Protein AF-A0A2G9TMG2-F1 (afdb_monomer)

Nearest PDB structures (foldseek):
  8qoe-assembly1_A  TM=6.660E-01  e=7.046E-03  Bacillus subtilis
  8chb-assembly1_B  TM=7.397E-01  e=1.901E-02  Bacillus subtilis
  7ocy-assembly1_A  TM=6.569E-01  e=2.006E-01  Enterococcus faecalis
  7zdk-assembly1_D  TM=7.156E-01  e=2.736E-01  Escherichia coli K-12
  7zo8-assembly1_A  TM=6.332E-01  e=1.886E-01  Brucella abortus 2308

Sequence (191 aa):
MADTLIAGERNHSRNELDIEVFSSNVLFYCGLYLGLGVALLAVGYIANASLYTMCERRIHIIRAKYLRAVMRQDMTWFDQQQTGALTMKMSSGMERIKDGIGDKLGLILGAFGSFVGGNSLGFYLSWRMTLVMLITVPLLMGATQVSGKLLSRASKMETYAYSSAAALANEVIAGIRTVMAFNAQPFEIHR

Foldseek 3Di:
DVVVVVVVVVVVVVPDPPVVVVVVVVVVVVVVVVVVVVVCVVVLVVLLVVQLVVLVVVLVVVLVVLVVVVVPDDPVVVVVDDPVVSVVCSVVVSVVSSVCRRPVVSVVVVVVCCVVVVLVVCCVPDVVVSVVVVVVVVVVVVVVVVVVVVVVVVVVVVVVVVVVVVVLVVVCVVCVVVCVVVVVVVVSVVD

Solvent-accessible surface area (backbone atoms only — not comparable to full-atom values): 10527 Å² total; per-residue (Å²): 110,68,66,61,52,55,52,49,56,62,31,66,79,65,78,64,74,60,61,66,62,54,50,53,53,51,52,52,51,52,52,51,54,50,52,51,50,54,49,50,50,53,52,51,51,52,54,49,53,50,38,38,55,52,37,54,58,50,48,55,52,51,52,52,52,49,52,55,54,58,76,69,57,56,69,74,59,52,75,75,44,59,76,68,58,54,56,50,50,50,52,55,51,50,49,55,49,43,54,47,50,30,54,48,44,52,52,50,53,49,51,49,48,51,49,53,52,49,51,51,53,37,48,72,75,40,52,72,63,41,54,59,56,56,60,52,51,58,54,51,52,49,52,53,51,52,54,50,52,52,50,52,50,53,52,50,52,50,51,49,54,53,50,53,54,50,49,51,52,49,50,52,62,75,39,38,71,58,40,60,73,68,66,41,60,74,59,66,74,76,107

Organism: Teladorsagia circumcincta (NCBI:txid45464)

pLDDT: mean 87.51, std 10.96, range [45.97, 96.56]

Structure (mmCIF, N/CA/C/O backbone):
data_AF-A0A2G9TMG2-F1
#
_entry.id   AF-A0A2G9TMG2-F1
#
loop_
_atom_site.group_PDB
_atom_site.id
_atom_site.type_symbol
_atom_site.label_atom_id
_atom_site.label_alt_id
_atom_site.label_comp_id
_atom_site.label_asym_id
_atom_site.label_entity_id
_atom_site.label_seq_id
_atom_site.pdbx_PDB_ins_code
_atom_site.Cartn_x
_atom_site.Cartn_y
_atom_site.Cartn_z
_atom_site.occupancy
_atom_site.B_iso_or_equiv
_atom_site.auth_seq_id
_atom_site.auth_comp_id
_atom_site.auth_asym_id
_atom_site.auth_atom_id
_atom_site.pdbx_PDB_model_num
ATOM 1 N N . MET A 1 1 ? 19.274 -10.719 -24.771 1.00 49.00 1 MET A N 1
ATOM 2 C CA . MET A 1 1 ? 19.925 -11.046 -23.480 1.00 49.00 1 MET A CA 1
ATOM 3 C C . MET A 1 1 ? 20.357 -12.509 -23.423 1.00 49.00 1 MET A C 1
ATOM 5 O O . MET A 1 1 ? 21.513 -12.756 -23.115 1.00 49.00 1 MET A O 1
ATOM 9 N N . ALA A 1 2 ? 19.489 -13.467 -23.781 1.00 45.97 2 ALA A N 1
ATOM 10 C CA . ALA A 1 2 ? 19.900 -14.866 -23.957 1.00 45.97 2 ALA A CA 1
ATOM 11 C C . ALA A 1 2 ? 20.941 -15.023 -25.085 1.00 45.97 2 ALA A C 1
ATOM 13 O O . ALA A 1 2 ? 21.981 -15.631 -24.865 1.00 45.97 2 ALA A O 1
ATOM 14 N N . ASP A 1 3 ? 20.738 -14.367 -26.232 1.00 48.72 3 ASP A N 1
ATOM 15 C CA . ASP A 1 3 ? 21.662 -14.488 -27.373 1.00 48.72 3 ASP A CA 1
ATOM 16 C C . ASP A 1 3 ? 23.064 -13.926 -27.113 1.00 48.72 3 ASP A C 1
ATOM 18 O O . ASP A 1 3 ? 24.039 -14.454 -27.632 1.00 48.72 3 ASP A O 1
ATOM 22 N N . THR A 1 4 ? 23.204 -12.897 -26.271 1.00 57.16 4 THR A N 1
ATOM 23 C CA . THR A 1 4 ? 24.511 -12.308 -25.925 1.00 57.16 4 THR A CA 1
ATOM 24 C C . THR A 1 4 ? 25.292 -13.165 -24.927 1.00 57.16 4 THR A C 1
ATOM 26 O O . THR A 1 4 ? 26.515 -13.219 -25.003 1.00 57.16 4 THR A O 1
ATOM 29 N N . LEU A 1 5 ? 24.601 -13.866 -24.018 1.00 57.44 5 LEU A N 1
ATOM 30 C CA . LEU A 1 5 ? 25.210 -14.845 -23.107 1.00 57.44 5 LEU A CA 1
ATOM 31 C C . LEU A 1 5 ? 25.590 -16.136 -23.845 1.00 57.44 5 LEU A C 1
ATOM 33 O O . LEU A 1 5 ? 26.697 -16.635 -23.669 1.00 57.44 5 LEU A O 1
ATOM 37 N N . ILE A 1 6 ? 24.718 -16.625 -24.733 1.00 59.88 6 ILE A N 1
ATOM 38 C CA . ILE A 1 6 ? 24.984 -17.797 -25.582 1.00 59.88 6 ILE A CA 1
ATOM 39 C C . ILE A 1 6 ? 26.130 -17.508 -26.568 1.00 59.88 6 ILE A C 1
ATOM 41 O O . ILE A 1 6 ? 26.988 -18.362 -26.785 1.00 59.88 6 ILE A O 1
ATOM 45 N N . ALA A 1 7 ? 26.199 -16.297 -27.130 1.00 58.12 7 ALA A N 1
ATOM 46 C CA . ALA A 1 7 ? 27.327 -15.868 -27.957 1.00 58.12 7 ALA A CA 1
ATOM 47 C C . ALA A 1 7 ? 28.634 -15.738 -27.152 1.00 58.12 7 ALA A C 1
ATOM 49 O O . ALA A 1 7 ? 29.695 -16.083 -27.668 1.00 58.12 7 ALA A O 1
ATOM 50 N N . GLY A 1 8 ? 28.562 -15.299 -25.890 1.00 58.41 8 GLY A N 1
ATOM 51 C CA . GLY A 1 8 ? 29.711 -15.226 -24.981 1.00 58.41 8 GLY A CA 1
ATOM 52 C C . GLY A 1 8 ? 30.290 -16.600 -24.621 1.00 58.41 8 GLY A C 1
ATOM 53 O O . GLY A 1 8 ? 31.498 -16.800 -24.730 1.00 58.41 8 GLY A O 1
ATOM 54 N N . GLU A 1 9 ? 29.442 -17.577 -24.281 1.00 58.78 9 GLU A N 1
ATOM 55 C CA . GLU A 1 9 ? 29.864 -18.966 -24.016 1.00 58.78 9 GLU A CA 1
ATOM 56 C C . GLU A 1 9 ? 30.448 -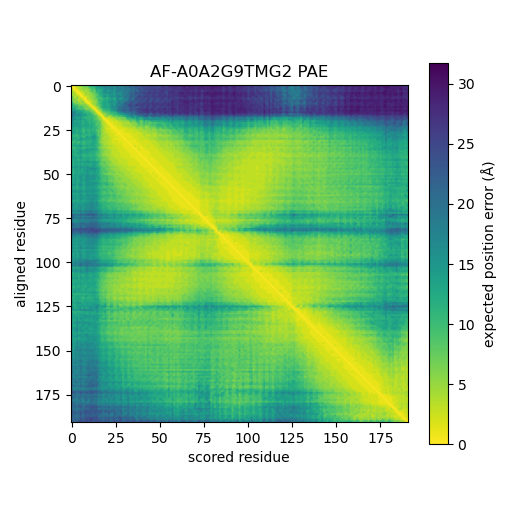19.654 -25.262 1.00 58.78 9 GLU A C 1
ATOM 58 O O . GLU A 1 9 ? 31.449 -20.375 -25.186 1.00 58.78 9 GLU A O 1
ATOM 63 N N . ARG A 1 10 ? 29.869 -19.383 -26.439 1.00 57.38 10 ARG A N 1
ATOM 64 C CA . ARG A 1 10 ? 30.367 -19.895 -27.724 1.00 57.38 10 ARG A CA 1
ATOM 65 C C . ARG A 1 10 ? 31.749 -19.341 -28.097 1.00 57.38 10 ARG A C 1
ATOM 67 O O . ARG A 1 10 ? 32.486 -20.007 -28.818 1.00 57.38 10 ARG A O 1
ATOM 74 N N . ASN A 1 11 ? 32.108 -18.150 -27.613 1.00 55.91 11 ASN A N 1
ATOM 75 C CA . ASN A 1 11 ? 33.432 -17.556 -27.828 1.00 55.91 11 ASN A CA 1
ATOM 76 C C . ASN A 1 11 ? 34.459 -17.965 -26.761 1.00 55.91 11 ASN A C 1
ATOM 78 O O . ASN A 1 11 ? 35.641 -18.078 -27.080 1.00 55.91 11 ASN A O 1
ATOM 82 N N . HIS A 1 12 ? 34.034 -18.269 -25.528 1.00 55.84 12 HIS A N 1
ATOM 83 C CA . HIS A 1 12 ? 34.923 -18.807 -24.488 1.00 55.84 12 HIS A CA 1
ATOM 84 C C . HIS A 1 12 ? 35.573 -20.136 -24.911 1.00 55.84 12 HIS A C 1
ATOM 86 O O . HIS A 1 12 ? 36.748 -20.378 -24.653 1.00 55.84 12 HIS A O 1
ATOM 92 N N . SER A 1 13 ? 34.838 -20.959 -25.660 1.00 57.06 13 SER A N 1
ATOM 93 C CA . SER A 1 13 ? 35.324 -22.226 -26.220 1.00 57.06 13 SER A CA 1
ATOM 94 C C . SER A 1 13 ? 36.286 -22.064 -27.414 1.00 57.06 13 SER A C 1
ATOM 96 O O . SER A 1 13 ? 36.919 -23.041 -27.810 1.00 57.06 13 SER A O 1
ATOM 98 N N . ARG A 1 14 ? 36.442 -20.850 -27.971 1.00 57.84 14 ARG A N 1
ATOM 99 C CA . ARG A 1 14 ? 37.308 -20.543 -29.131 1.00 57.84 14 ARG A CA 1
ATOM 100 C C . ARG A 1 14 ? 38.564 -19.726 -28.806 1.00 57.84 14 ARG A C 1
ATOM 102 O O . ARG A 1 14 ? 39.335 -19.453 -29.717 1.00 57.84 14 ARG A O 1
ATOM 109 N N . ASN A 1 15 ? 38.791 -19.375 -27.538 1.00 55.41 15 ASN A N 1
ATOM 110 C CA . ASN A 1 15 ? 39.978 -18.658 -27.043 1.00 55.41 15 ASN A CA 1
ATOM 111 C C . ASN A 1 15 ? 40.282 -17.287 -27.711 1.00 55.41 15 ASN A C 1
ATOM 113 O O . ASN A 1 15 ? 41.353 -16.730 -27.492 1.00 55.41 15 ASN A O 1
ATOM 117 N N . GLU A 1 16 ? 39.334 -16.717 -28.465 1.00 59.12 16 GLU A N 1
ATOM 118 C CA . GLU A 1 16 ? 39.364 -15.360 -29.037 1.00 59.12 16 GLU A CA 1
ATOM 119 C C . GLU A 1 16 ? 38.318 -14.499 -28.309 1.00 59.12 16 GLU A C 1
ATOM 121 O O . GLU A 1 16 ? 37.195 -14.293 -28.773 1.00 59.12 16 GLU A O 1
ATOM 126 N N . LEU A 1 17 ? 38.651 -14.049 -27.097 1.00 59.91 17 LEU A N 1
ATOM 127 C CA . LEU A 1 17 ? 37.869 -13.025 -26.408 1.00 59.91 17 LEU A CA 1
ATOM 128 C C . LEU A 1 17 ? 38.422 -11.660 -26.810 1.00 59.91 17 LEU A C 1
ATOM 130 O O . LEU A 1 17 ? 39.384 -11.184 -26.212 1.00 59.91 17 LEU A O 1
ATOM 134 N N . ASP A 1 18 ? 37.791 -11.017 -27.790 1.00 63.31 18 ASP A N 1
ATOM 135 C CA . ASP A 1 18 ? 37.995 -9.589 -28.036 1.00 63.31 18 ASP A CA 1
ATOM 136 C C . ASP A 1 18 ? 37.450 -8.801 -26.835 1.00 63.31 18 ASP A C 1
ATOM 138 O O . ASP A 1 18 ? 36.270 -8.436 -26.763 1.00 63.31 18 ASP A O 1
ATOM 142 N N . ILE A 1 19 ? 38.326 -8.571 -25.851 1.00 70.94 19 ILE A N 1
ATOM 143 C CA . ILE A 1 19 ? 38.030 -7.856 -24.601 1.00 70.94 19 ILE A CA 1
ATOM 144 C C . ILE A 1 19 ? 37.455 -6.463 -24.887 1.00 70.94 19 ILE A C 1
ATOM 146 O O . ILE A 1 19 ? 36.595 -5.989 -24.143 1.00 70.94 19 ILE A O 1
ATOM 150 N N . GLU A 1 20 ? 37.855 -5.835 -25.993 1.00 73.75 20 GLU A N 1
ATOM 151 C CA . GLU A 1 20 ? 37.332 -4.535 -26.417 1.00 73.75 20 GLU A CA 1
ATOM 152 C C . GLU A 1 20 ? 35.846 -4.590 -26.811 1.00 73.75 20 GLU A C 1
ATOM 154 O O . GLU A 1 20 ? 35.060 -3.750 -26.365 1.00 73.75 20 GLU A O 1
ATOM 159 N N . VAL A 1 21 ? 35.423 -5.606 -27.572 1.00 76.38 21 VAL A N 1
ATOM 160 C CA . VAL A 1 21 ? 34.022 -5.769 -28.007 1.00 76.38 21 VAL A CA 1
ATOM 161 C C . VAL A 1 21 ? 33.126 -6.154 -26.828 1.00 76.38 21 VAL A C 1
ATOM 163 O O . VAL A 1 21 ? 32.003 -5.656 -26.702 1.00 76.38 21 VAL A O 1
ATOM 166 N N . PHE A 1 22 ? 33.620 -7.001 -25.920 1.00 78.81 22 PHE A N 1
ATOM 167 C CA . PHE A 1 22 ? 32.903 -7.344 -24.690 1.00 78.81 22 PHE A CA 1
ATOM 168 C C . PHE A 1 22 ? 32.746 -6.126 -23.767 1.00 78.81 22 PHE A C 1
ATOM 170 O O . PHE A 1 22 ? 31.634 -5.837 -23.323 1.00 78.81 22 PHE A O 1
ATOM 177 N N . SER A 1 23 ? 33.824 -5.369 -23.536 1.00 80.62 23 SER A N 1
ATOM 178 C CA . SER A 1 23 ? 33.812 -4.160 -22.701 1.00 80.62 23 SER A CA 1
ATOM 179 C C . SER A 1 23 ? 32.861 -3.091 -23.250 1.00 80.62 23 SER A C 1
ATOM 181 O O . SER A 1 23 ? 32.052 -2.542 -22.502 1.00 80.62 23 SER A O 1
ATOM 183 N N . SER A 1 24 ? 32.869 -2.858 -24.567 1.00 84.25 24 SER A N 1
ATOM 184 C CA . SER A 1 24 ? 31.973 -1.893 -25.220 1.00 84.25 24 SER A CA 1
ATOM 185 C C . SER A 1 24 ? 30.490 -2.254 -25.049 1.00 84.25 24 SER A C 1
ATOM 187 O O . SER A 1 24 ? 29.682 -1.411 -24.650 1.00 84.25 24 SER A O 1
ATOM 189 N N . ASN A 1 25 ? 30.130 -3.527 -25.247 1.00 84.50 25 ASN A N 1
ATOM 190 C CA . ASN A 1 25 ? 28.758 -4.000 -25.045 1.00 84.50 25 ASN A CA 1
ATOM 191 C C . ASN A 1 25 ? 28.321 -3.878 -23.579 1.00 84.50 25 ASN A C 1
ATOM 193 O O . ASN A 1 25 ? 27.214 -3.417 -23.300 1.00 84.50 25 ASN A O 1
ATOM 197 N N . VAL A 1 26 ? 29.186 -4.255 -22.633 1.00 87.62 26 VAL A N 1
ATOM 198 C CA . VAL A 1 26 ? 28.901 -4.130 -21.196 1.00 87.62 26 VAL A CA 1
ATOM 199 C C . VAL A 1 26 ? 28.695 -2.665 -20.807 1.00 87.62 26 VAL A C 1
ATOM 201 O O . VAL A 1 26 ? 27.718 -2.357 -20.127 1.00 87.62 26 VAL A O 1
ATOM 204 N N . LEU A 1 27 ? 29.544 -1.750 -21.283 1.00 86.94 27 LEU A N 1
ATOM 205 C CA . LEU A 1 27 ? 29.402 -0.312 -21.031 1.00 86.94 27 LEU A CA 1
ATOM 206 C C . LEU A 1 27 ? 28.090 0.249 -21.597 1.00 86.94 27 LEU A C 1
ATOM 208 O O . LEU A 1 27 ? 27.420 1.028 -20.916 1.00 86.94 27 LEU A O 1
ATOM 212 N N . PHE A 1 28 ? 27.675 -0.186 -22.791 1.00 89.44 28 PHE A N 1
ATOM 213 C CA . PHE A 1 28 ? 26.395 0.210 -23.382 1.00 89.44 28 PHE A CA 1
ATOM 214 C C . PHE A 1 28 ? 25.196 -0.247 -22.536 1.00 89.44 28 PHE A C 1
ATOM 216 O O . PHE A 1 28 ? 24.320 0.560 -22.215 1.00 89.44 28 PHE A O 1
ATOM 223 N N . TYR A 1 29 ? 25.167 -1.515 -22.107 1.00 89.81 29 TYR A N 1
ATOM 224 C CA . TYR A 1 29 ? 24.089 -2.024 -21.252 1.00 89.81 29 TYR A CA 1
ATOM 225 C C . TYR A 1 29 ? 24.084 -1.366 -19.868 1.00 89.81 29 TYR A C 1
ATOM 227 O O . TYR A 1 29 ? 23.015 -1.001 -19.380 1.00 89.81 29 TYR A O 1
ATOM 235 N N . CYS A 1 30 ? 25.253 -1.151 -19.257 1.00 92.19 30 CYS A N 1
ATOM 236 C CA . CYS A 1 30 ? 25.374 -0.410 -17.999 1.00 92.19 30 CYS A CA 1
ATOM 237 C C . CYS A 1 30 ? 24.803 1.009 -18.122 1.00 92.19 30 CYS A C 1
ATOM 239 O O . CYS A 1 30 ? 24.044 1.439 -17.252 1.00 92.19 30 CYS A O 1
ATOM 241 N N . GLY A 1 31 ? 25.101 1.713 -19.220 1.00 92.56 31 GLY A N 1
ATOM 242 C CA . GLY A 1 31 ? 24.532 3.032 -19.502 1.00 92.56 31 GLY A CA 1
ATOM 243 C C . GLY A 1 31 ? 23.008 3.004 -19.639 1.00 92.56 31 GLY A C 1
ATOM 244 O O . GLY A 1 31 ? 22.321 3.858 -19.077 1.00 92.56 31 GLY A O 1
ATOM 245 N N . LEU A 1 32 ? 22.463 1.989 -20.316 1.00 94.19 32 LEU A N 1
ATOM 246 C CA . LEU A 1 32 ? 21.018 1.816 -20.488 1.00 94.19 32 LEU A CA 1
ATOM 247 C C . LEU A 1 32 ? 20.318 1.567 -19.143 1.00 94.19 32 LEU A C 1
ATOM 249 O O . LEU A 1 32 ? 19.328 2.231 -18.842 1.00 94.19 32 LEU A O 1
ATOM 253 N N . TYR A 1 33 ? 20.858 0.683 -18.296 1.00 92.31 33 TYR A N 1
ATOM 254 C CA . TYR A 1 33 ? 20.327 0.441 -16.949 1.00 92.31 33 TYR A CA 1
ATOM 255 C C . TYR A 1 33 ? 20.391 1.684 -16.058 1.00 92.31 33 TYR A C 1
ATOM 257 O O . TYR A 1 33 ? 19.438 1.960 -15.328 1.00 92.31 33 TYR A O 1
ATOM 265 N N . LEU A 1 34 ? 21.475 2.459 -16.145 1.00 95.50 34 LEU A N 1
ATOM 266 C CA . LEU A 1 34 ? 21.614 3.711 -15.404 1.00 95.50 34 LEU A CA 1
ATOM 267 C C . LEU A 1 34 ? 20.563 4.734 -15.856 1.00 95.50 34 LEU A C 1
ATOM 269 O O . LEU A 1 34 ? 19.877 5.317 -15.017 1.00 95.50 34 LEU A O 1
ATOM 273 N N . GLY A 1 35 ? 20.363 4.890 -17.168 1.00 95.25 35 GLY A N 1
ATOM 274 C CA . GLY A 1 35 ? 19.315 5.749 -17.724 1.00 95.25 35 GLY A CA 1
ATOM 275 C C . GLY A 1 35 ? 17.908 5.326 -17.289 1.00 95.25 35 GLY A C 1
ATOM 276 O O . GLY A 1 35 ? 17.106 6.168 -16.885 1.00 95.25 35 GLY A O 1
ATOM 277 N N . LEU A 1 36 ? 17.628 4.020 -17.288 1.00 95.25 36 LEU A N 1
ATOM 278 C CA . LEU A 1 36 ? 16.362 3.459 -16.805 1.00 95.25 36 LEU A CA 1
ATOM 279 C C . LEU A 1 36 ? 16.145 3.754 -15.313 1.00 95.25 36 LEU A C 1
ATOM 281 O O . LEU A 1 36 ? 15.046 4.136 -14.917 1.00 95.25 36 LEU A O 1
ATOM 285 N N . GLY A 1 37 ? 17.194 3.638 -14.494 1.00 94.75 37 GLY A N 1
ATOM 286 C CA . GLY A 1 37 ? 17.151 3.965 -13.068 1.00 94.75 37 GLY A CA 1
ATOM 287 C C . GLY A 1 37 ? 16.834 5.438 -12.805 1.00 94.75 37 GLY A C 1
ATOM 288 O O . GLY A 1 37 ? 15.946 5.747 -12.010 1.00 94.75 37 GLY A O 1
ATOM 289 N N . VAL A 1 38 ? 17.498 6.352 -13.520 1.00 96.38 38 VAL A N 1
ATOM 290 C CA . VAL A 1 38 ? 17.231 7.798 -13.417 1.00 96.38 38 VAL A CA 1
ATOM 291 C C . VAL A 1 38 ? 15.805 8.126 -13.870 1.00 96.38 38 VAL A C 1
ATOM 293 O O . VAL A 1 38 ? 15.109 8.894 -13.204 1.00 96.38 38 VAL A O 1
ATOM 296 N N . ALA A 1 39 ? 15.335 7.508 -14.956 1.00 95.62 39 ALA A N 1
ATOM 297 C CA . ALA A 1 39 ? 13.973 7.695 -15.443 1.00 95.62 39 ALA A CA 1
ATOM 298 C C . ALA A 1 39 ? 12.922 7.200 -14.434 1.00 95.62 39 ALA A C 1
ATOM 300 O O . ALA A 1 39 ? 11.957 7.912 -14.159 1.00 95.62 39 ALA A O 1
ATOM 301 N N . LEU A 1 40 ? 13.121 6.018 -13.839 1.00 94.00 40 LEU A N 1
ATOM 302 C CA . LEU A 1 40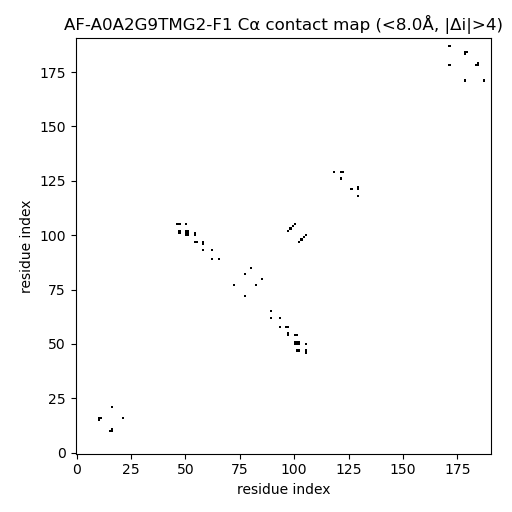 ? 12.228 5.473 -12.812 1.00 94.00 40 LEU A CA 1
ATOM 303 C C . LEU A 1 40 ? 12.175 6.364 -11.569 1.00 94.00 40 LEU A C 1
ATOM 305 O O . LEU A 1 40 ? 11.090 6.592 -11.036 1.00 94.00 40 LEU A O 1
ATOM 309 N N . LEU A 1 41 ? 13.316 6.907 -11.138 1.00 94.88 41 LEU A N 1
ATOM 310 C CA . LEU A 1 41 ? 13.374 7.844 -10.018 1.00 94.88 41 LEU A CA 1
ATOM 311 C C . LEU A 1 41 ? 12.583 9.116 -10.335 1.00 94.88 41 LEU A C 1
ATOM 313 O O . LEU A 1 41 ? 11.726 9.514 -9.547 1.00 94.88 41 LEU A O 1
ATOM 317 N N . ALA A 1 42 ? 12.820 9.725 -11.499 1.00 95.81 42 ALA A N 1
ATOM 318 C CA . ALA A 1 42 ? 12.142 10.953 -11.900 1.00 95.81 42 ALA A CA 1
ATOM 319 C C . ALA A 1 42 ? 10.623 10.755 -12.026 1.00 95.81 42 ALA A C 1
ATOM 321 O O . ALA A 1 42 ? 9.846 11.496 -11.422 1.00 95.81 42 ALA A O 1
ATOM 322 N N . VAL A 1 43 ? 10.188 9.728 -12.762 1.00 92.81 43 VAL A N 1
ATOM 323 C CA . VAL A 1 43 ? 8.762 9.433 -12.971 1.00 92.81 43 VAL A CA 1
ATOM 324 C C . VAL A 1 43 ? 8.088 9.040 -11.659 1.00 92.81 43 VAL A C 1
ATOM 326 O O . VAL A 1 43 ? 7.014 9.554 -11.352 1.00 92.81 43 VAL A O 1
ATOM 329 N N . GLY A 1 44 ? 8.719 8.176 -10.859 1.00 91.38 44 GLY A N 1
ATOM 330 C CA . GLY A 1 44 ? 8.190 7.748 -9.566 1.00 91.38 44 GLY A CA 1
ATOM 331 C C . GLY A 1 44 ? 8.043 8.911 -8.586 1.00 91.38 44 GLY A C 1
ATOM 332 O O . GLY A 1 44 ? 7.011 9.035 -7.924 1.00 91.38 44 GLY A O 1
ATOM 333 N N . TYR A 1 45 ? 9.029 9.808 -8.531 1.00 92.44 45 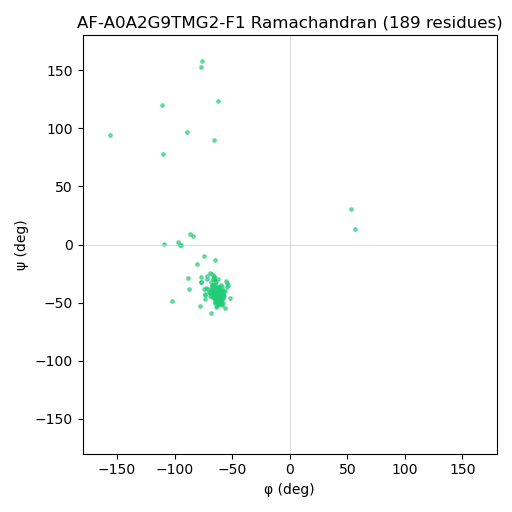TYR A N 1
ATOM 334 C CA . TYR A 1 45 ? 8.961 11.007 -7.699 1.00 92.44 45 TYR A CA 1
ATOM 335 C C . TYR A 1 45 ? 7.826 11.940 -8.137 1.00 92.44 45 TYR A C 1
ATOM 337 O O . TYR A 1 45 ? 7.005 12.336 -7.310 1.00 92.44 45 TYR A O 1
ATOM 345 N N . ILE A 1 46 ? 7.725 12.243 -9.437 1.00 93.75 46 ILE A N 1
ATOM 346 C CA . ILE A 1 46 ? 6.676 13.119 -9.982 1.00 93.75 46 ILE A CA 1
ATOM 347 C C . ILE A 1 46 ? 5.284 12.521 -9.742 1.00 93.75 46 ILE A C 1
ATOM 349 O O . ILE A 1 46 ? 4.377 13.233 -9.304 1.00 93.75 46 ILE A O 1
ATOM 353 N N . ALA A 1 47 ? 5.111 11.220 -9.989 1.00 90.56 47 ALA A N 1
ATOM 354 C CA . ALA A 1 47 ? 3.841 10.531 -9.794 1.00 90.56 47 ALA A CA 1
ATOM 355 C C . ALA A 1 47 ? 3.381 10.617 -8.331 1.00 90.56 47 ALA A C 1
ATOM 357 O O . ALA A 1 47 ? 2.274 11.092 -8.068 1.00 90.56 47 ALA A O 1
ATOM 358 N N . ASN A 1 48 ? 4.246 10.259 -7.379 1.00 89.62 48 ASN A N 1
ATOM 359 C CA . ASN A 1 48 ? 3.915 10.325 -5.956 1.00 89.62 48 ASN A CA 1
ATOM 360 C C . ASN A 1 48 ? 3.667 11.768 -5.497 1.00 89.62 48 ASN A C 1
ATOM 362 O O . ASN A 1 48 ? 2.635 12.050 -4.889 1.00 89.62 48 ASN A O 1
ATOM 366 N N . ALA A 1 49 ? 4.542 12.713 -5.852 1.00 91.06 49 ALA A N 1
ATOM 367 C CA . ALA A 1 49 ? 4.371 14.122 -5.499 1.00 91.06 49 ALA A CA 1
ATOM 368 C C . ALA A 1 49 ? 3.042 14.696 -6.025 1.00 91.06 49 ALA A C 1
ATOM 370 O O . ALA A 1 49 ? 2.349 15.436 -5.315 1.00 91.06 49 ALA A O 1
ATOM 371 N N . SER A 1 50 ? 2.649 14.326 -7.249 1.00 90.50 50 SER A N 1
ATOM 372 C CA . SER A 1 50 ? 1.369 14.736 -7.829 1.00 90.50 50 SER A CA 1
ATOM 373 C C . SER A 1 50 ? 0.177 14.183 -7.040 1.00 90.50 50 SER A C 1
ATOM 375 O O . SER A 1 50 ? -0.723 14.952 -6.697 1.00 90.50 50 SER A O 1
ATOM 377 N N . LEU A 1 51 ? 0.194 12.897 -6.668 1.00 89.19 51 LEU A N 1
ATOM 378 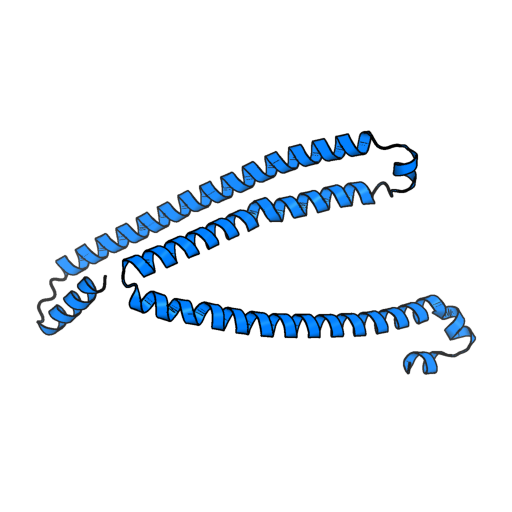C CA . LEU A 1 51 ? -0.868 12.261 -5.884 1.00 89.19 51 LEU A CA 1
ATOM 379 C C . LEU A 1 51 ? -1.003 12.892 -4.497 1.00 89.19 51 LEU A C 1
ATOM 381 O O . LEU A 1 51 ? -2.115 13.256 -4.108 1.00 89.19 51 LEU A O 1
ATOM 385 N N . TYR A 1 52 ? 0.110 13.123 -3.798 1.00 90.50 52 TYR A N 1
ATOM 386 C CA . TYR A 1 52 ? 0.107 13.811 -2.504 1.00 90.50 52 TYR A CA 1
ATOM 387 C C . TYR A 1 52 ? -0.472 15.227 -2.610 1.00 90.50 52 TYR A C 1
ATOM 389 O O . TYR A 1 52 ? -1.341 15.611 -1.824 1.00 90.50 52 TYR A O 1
ATOM 397 N N . THR A 1 53 ? -0.071 15.983 -3.635 1.00 91.62 53 THR A N 1
ATOM 398 C CA . THR A 1 53 ? -0.583 17.342 -3.871 1.00 91.62 53 THR A CA 1
ATOM 399 C C . THR A 1 53 ? -2.084 17.338 -4.169 1.00 91.62 53 THR A C 1
ATOM 401 O O . THR A 1 53 ? -2.826 18.193 -3.677 1.00 91.62 53 THR A O 1
ATOM 404 N N . MET A 1 54 ? -2.563 16.378 -4.966 1.00 90.75 54 MET A N 1
ATOM 405 C CA . MET A 1 54 ? -3.993 16.231 -5.241 1.00 90.75 54 MET A CA 1
ATOM 406 C C . MET A 1 54 ? -4.761 15.838 -3.979 1.00 90.75 54 MET A C 1
ATOM 408 O O . MET A 1 54 ? -5.824 16.403 -3.718 1.00 90.75 54 MET A O 1
ATOM 412 N N . CYS A 1 55 ? -4.220 14.917 -3.182 1.00 91.62 55 CYS A N 1
ATOM 413 C CA . CYS A 1 55 ? -4.821 14.450 -1.940 1.00 91.62 55 CYS A CA 1
ATOM 414 C C . CYS A 1 55 ? -5.063 15.607 -0.963 1.00 91.62 55 CYS A C 1
ATOM 416 O O . CYS A 1 55 ? -6.194 15.802 -0.515 1.00 91.62 55 CYS A O 1
ATOM 418 N N . GLU A 1 56 ? -4.047 16.435 -0.713 1.00 90.94 56 GLU A N 1
ATOM 419 C CA . GLU A 1 56 ? -4.161 17.596 0.179 1.00 90.94 56 GLU A CA 1
ATOM 420 C C . GLU A 1 56 ? -5.255 18.568 -0.274 1.00 90.94 56 GLU A C 1
ATOM 422 O O . GLU A 1 56 ? -6.134 18.957 0.502 1.00 90.94 56 GLU A O 1
ATOM 427 N N . ARG A 1 57 ? -5.293 18.896 -1.573 1.00 91.94 57 ARG A N 1
ATOM 428 C CA . ARG A 1 57 ? -6.339 19.767 -2.136 1.00 91.94 57 ARG A CA 1
ATOM 429 C C . ARG A 1 57 ? -7.739 19.192 -1.922 1.00 91.94 57 ARG A C 1
ATOM 431 O O . ARG A 1 57 ? -8.674 19.937 -1.621 1.00 91.94 57 ARG A O 1
ATOM 438 N N . ARG A 1 58 ? -7.914 17.874 -2.070 1.00 91.75 58 ARG A N 1
ATOM 439 C CA . ARG A 1 58 ? -9.211 17.218 -1.842 1.00 91.75 58 ARG A CA 1
ATOM 440 C C . ARG A 1 58 ? -9.598 17.225 -0.369 1.00 91.75 58 ARG A C 1
ATOM 442 O O . ARG A 1 58 ? -10.747 17.546 -0.069 1.00 91.75 58 ARG A O 1
ATOM 449 N N . ILE A 1 59 ? -8.660 16.959 0.536 1.00 93.25 59 ILE A N 1
ATOM 450 C CA . ILE A 1 59 ? -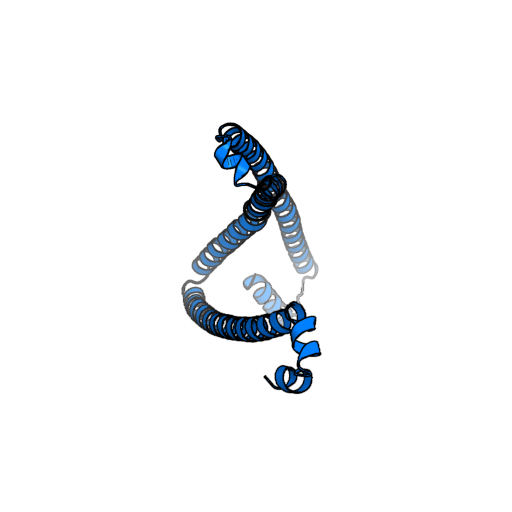8.903 16.990 1.983 1.00 93.25 59 ILE A CA 1
ATOM 451 C C . ILE A 1 59 ? -9.339 18.382 2.434 1.00 93.25 59 ILE A C 1
ATOM 453 O O . ILE A 1 59 ? -10.312 18.497 3.176 1.00 93.25 59 ILE A O 1
ATOM 457 N N . HIS A 1 60 ? -8.704 19.445 1.935 1.00 93.25 60 HIS A N 1
ATOM 458 C CA . HIS A 1 60 ? -9.115 20.815 2.249 1.00 93.25 60 HIS A CA 1
ATOM 459 C C . HIS A 1 60 ? -10.578 21.095 1.879 1.00 93.25 60 HIS A C 1
ATOM 461 O O . HIS A 1 60 ? -11.329 21.654 2.682 1.00 93.25 60 HIS A O 1
ATOM 467 N N . ILE A 1 61 ? -11.015 20.654 0.695 1.00 94.50 61 ILE A N 1
ATOM 468 C CA . ILE A 1 61 ? -12.408 20.811 0.251 1.00 94.50 61 ILE A CA 1
ATOM 469 C C . ILE A 1 61 ? -13.358 19.990 1.132 1.00 94.50 61 ILE A C 1
ATOM 471 O O . ILE A 1 61 ? -14.423 20.482 1.512 1.00 94.50 61 ILE A O 1
ATOM 475 N N . ILE A 1 62 ? -12.992 18.749 1.463 1.00 94.19 62 ILE A N 1
ATOM 476 C CA . ILE A 1 62 ? -13.804 17.880 2.324 1.00 94.19 62 ILE A CA 1
ATOM 477 C C . ILE A 1 62 ? -13.937 18.501 3.718 1.00 94.19 62 ILE A C 1
ATOM 479 O O . ILE A 1 62 ? -15.048 18.582 4.236 1.00 94.19 62 ILE A O 1
ATOM 483 N N . ARG A 1 63 ? -12.846 19.017 4.292 1.00 94.19 63 ARG A N 1
ATOM 484 C CA . ARG A 1 63 ? -12.846 19.697 5.593 1.00 94.19 63 ARG A CA 1
ATOM 485 C C . ARG A 1 63 ? -13.773 20.912 5.596 1.00 94.19 63 ARG A C 1
ATOM 487 O O . ARG A 1 63 ? -14.573 21.059 6.517 1.00 94.19 63 ARG A O 1
ATOM 494 N N . ALA A 1 64 ? -13.729 21.741 4.552 1.00 94.69 64 ALA A N 1
ATOM 495 C CA . ALA A 1 64 ? -14.619 22.896 4.424 1.00 94.69 64 ALA A CA 1
ATOM 496 C C . ALA A 1 64 ? -16.099 22.484 4.308 1.00 94.69 64 ALA A C 1
ATOM 498 O O . ALA A 1 64 ? -16.963 23.060 4.971 1.00 94.69 64 ALA A O 1
ATOM 499 N N . LYS A 1 65 ? -16.404 21.455 3.503 1.00 94.88 65 LYS A N 1
ATOM 500 C CA . LYS A 1 65 ? -17.768 20.916 3.370 1.00 94.88 65 LYS A CA 1
ATOM 501 C C . LYS A 1 65 ? -18.275 20.303 4.673 1.00 94.88 65 LYS A C 1
ATOM 503 O O . LYS A 1 65 ? -19.431 20.519 5.021 1.00 94.88 65 LYS A O 1
ATOM 508 N N . TYR A 1 66 ? -17.418 19.577 5.385 1.00 93.25 66 TYR A N 1
ATOM 509 C CA . TYR A 1 66 ? -17.749 18.976 6.671 1.00 93.25 66 TYR A CA 1
ATOM 510 C C . TYR A 1 66 ? -18.086 20.051 7.704 1.00 93.25 66 TYR A C 1
ATOM 512 O O . TYR A 1 66 ? -19.159 20.006 8.296 1.00 93.25 66 TYR A O 1
ATOM 520 N N . LEU A 1 67 ? -17.232 21.070 7.848 1.00 92.94 67 LEU A N 1
ATOM 521 C CA . LEU A 1 67 ? -17.483 22.182 8.767 1.00 92.94 67 LEU A CA 1
ATOM 522 C C . LEU A 1 67 ? -18.784 22.919 8.419 1.00 92.94 67 LEU A C 1
ATOM 524 O O . LEU A 1 67 ? -19.590 23.207 9.297 1.00 92.94 67 LEU A O 1
ATOM 528 N N . ARG A 1 68 ? -19.034 23.167 7.127 1.00 95.19 68 ARG A N 1
ATOM 529 C CA . ARG A 1 68 ? -20.286 23.781 6.663 1.00 95.19 68 ARG A CA 1
ATOM 530 C C . ARG A 1 68 ? -21.516 22.929 6.982 1.00 95.19 68 ARG A C 1
ATOM 532 O O . ARG A 1 68 ? -22.563 23.490 7.279 1.00 95.19 68 ARG A O 1
ATOM 539 N N . ALA A 1 69 ? -21.416 21.605 6.887 1.00 92.31 69 ALA A N 1
ATOM 540 C CA . ALA A 1 69 ? -22.508 20.701 7.235 1.00 92.31 69 ALA A CA 1
ATOM 541 C C . ALA A 1 69 ? -22.760 20.673 8.749 1.00 92.31 69 ALA A C 1
ATOM 543 O O . ALA A 1 69 ? -23.912 20.720 9.166 1.00 92.31 69 ALA A O 1
ATOM 544 N N . VAL A 1 70 ? -21.695 20.673 9.557 1.00 91.25 70 VAL A N 1
ATOM 545 C CA . VAL A 1 70 ? -21.785 20.749 11.022 1.00 91.25 70 VAL A CA 1
ATOM 546 C C . VAL A 1 70 ? -22.453 22.052 11.463 1.00 91.25 70 VAL A C 1
ATOM 548 O O . VAL A 1 70 ? -23.377 22.011 12.258 1.00 91.25 70 VAL A O 1
ATOM 551 N N . MET A 1 71 ? -22.074 23.202 10.899 1.00 90.81 71 MET A N 1
ATOM 552 C CA . MET A 1 71 ? -22.692 24.492 11.254 1.00 90.81 71 MET A CA 1
ATOM 553 C C . MET A 1 71 ? -24.181 24.611 10.877 1.00 90.81 71 MET A C 1
ATOM 555 O O . MET A 1 71 ? -24.837 25.549 11.312 1.00 90.81 71 MET A O 1
ATOM 559 N N . ARG A 1 72 ? -24.716 23.704 10.049 1.00 93.81 72 ARG A N 1
ATOM 560 C CA . ARG A 1 72 ? -26.138 23.674 9.664 1.00 93.81 72 ARG A CA 1
ATOM 561 C C . ARG A 1 72 ? -26.986 22.740 10.535 1.00 93.81 72 ARG A C 1
ATOM 563 O O . ARG A 1 72 ? -28.168 22.606 10.244 1.00 93.81 72 ARG A O 1
ATOM 570 N N . GLN A 1 73 ? -26.394 22.058 11.515 1.00 91.94 73 GLN A N 1
ATOM 571 C CA . GLN A 1 73 ? -27.118 21.170 12.427 1.00 91.94 73 GLN A CA 1
ATOM 572 C C . GLN A 1 73 ? -27.882 21.944 13.504 1.00 91.94 73 GLN A C 1
ATOM 574 O O . GLN A 1 73 ? -27.484 23.042 13.894 1.00 91.94 73 GLN A O 1
ATOM 579 N N . ASP A 1 74 ? -28.966 21.342 13.990 1.00 91.62 74 ASP A N 1
ATOM 580 C CA . ASP A 1 74 ? -29.826 21.914 15.025 1.00 91.62 74 ASP A CA 1
ATOM 581 C C . ASP A 1 74 ? -29.185 21.816 16.419 1.00 91.62 74 ASP A C 1
ATOM 583 O O . ASP A 1 74 ? -28.352 20.947 16.686 1.00 91.62 74 ASP A O 1
ATOM 587 N N . MET A 1 75 ? -29.611 22.673 17.354 1.00 85.31 75 MET A N 1
ATOM 588 C CA . MET A 1 75 ? -29.059 22.711 18.718 1.00 85.31 75 MET A CA 1
ATOM 589 C C . MET A 1 75 ? -29.218 21.376 19.463 1.00 85.31 75 MET A C 1
ATOM 591 O O . MET A 1 75 ? -28.293 20.930 20.133 1.00 85.31 75 MET A O 1
ATOM 595 N N . THR A 1 76 ? -30.333 20.670 19.253 1.00 91.06 76 THR A N 1
ATOM 596 C CA . THR A 1 76 ? -30.574 19.343 19.844 1.00 91.06 76 THR A CA 1
ATOM 597 C C . THR A 1 76 ? -29.559 18.292 19.381 1.00 91.06 76 THR A C 1
ATOM 599 O O . THR A 1 76 ? -29.249 17.367 20.127 1.00 91.06 76 THR A O 1
ATOM 602 N N . TRP A 1 77 ? -29.008 18.424 18.170 1.00 89.38 77 TRP A N 1
ATOM 603 C CA . TRP A 1 77 ? -27.942 17.541 17.692 1.00 89.38 77 TRP A CA 1
ATOM 604 C C . TRP A 1 77 ? -26.614 17.834 18.400 1.00 89.38 77 TRP A C 1
ATOM 606 O O . TRP A 1 77 ? -25.872 16.909 18.732 1.00 89.38 77 TRP A O 1
ATOM 616 N N . PHE A 1 78 ? -26.331 19.110 18.677 1.00 87.75 78 PHE A N 1
ATOM 617 C CA . PHE A 1 78 ? -25.145 19.510 19.435 1.00 87.75 78 PHE A CA 1
ATOM 618 C C . PHE A 1 78 ? -25.207 19.071 20.902 1.00 87.75 78 PHE A C 1
ATOM 620 O O . PHE A 1 78 ? -24.178 18.660 21.430 1.00 87.75 78 PHE A O 1
ATOM 627 N N . ASP A 1 79 ? -26.387 19.053 21.528 1.00 89.12 79 ASP A N 1
ATOM 628 C CA . ASP A 1 79 ? -26.552 18.569 22.910 1.00 89.12 79 ASP A CA 1
ATOM 629 C C . ASP A 1 79 ? -26.273 17.062 23.056 1.00 89.12 79 ASP A C 1
ATOM 631 O O . ASP A 1 79 ? -25.832 16.600 24.108 1.00 89.12 79 ASP A O 1
ATOM 635 N N . GLN A 1 80 ? -26.486 16.279 21.992 1.00 87.12 80 GLN A N 1
ATOM 636 C CA . GLN A 1 80 ? -26.179 14.844 21.973 1.00 87.12 80 GLN A CA 1
ATOM 637 C C . GLN A 1 80 ? -24.696 14.546 21.713 1.00 87.12 80 GLN A C 1
ATOM 639 O O . GLN A 1 80 ? -24.236 13.428 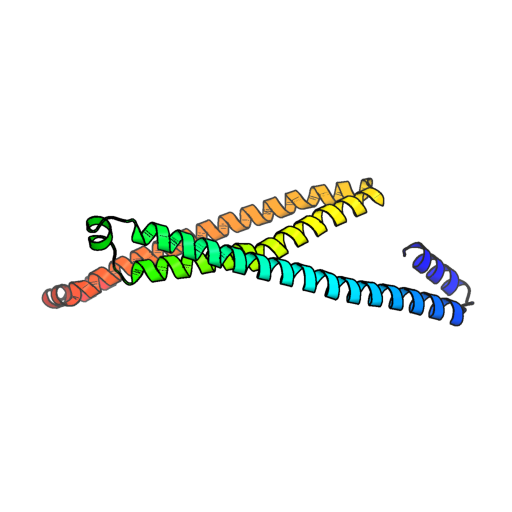21.957 1.00 87.12 80 GLN A O 1
ATOM 644 N N . GLN A 1 81 ? -23.936 15.517 21.200 1.00 84.25 81 GLN A N 1
ATOM 645 C CA . GLN A 1 81 ? -22.580 15.298 20.716 1.00 84.25 81 GLN A CA 1
ATOM 646 C C . GLN A 1 81 ? -21.550 15.986 21.617 1.00 84.25 81 GLN A C 1
ATOM 648 O O . GLN A 1 81 ? -21.497 17.206 21.727 1.00 84.25 81 GLN A O 1
ATOM 653 N N . GLN A 1 82 ? -20.630 15.211 22.195 1.00 83.88 82 GLN A N 1
ATOM 654 C CA . GLN A 1 82 ? -19.522 15.784 22.959 1.00 83.88 82 GLN A CA 1
ATOM 655 C C . GLN A 1 82 ? -18.640 16.655 22.042 1.00 83.88 82 GLN A C 1
ATOM 657 O O . GLN A 1 82 ? -18.102 16.175 21.038 1.00 83.88 82 GLN A O 1
ATOM 662 N N . THR A 1 83 ? -18.460 17.929 22.396 1.00 76.38 83 THR A N 1
ATOM 663 C CA . THR A 1 83 ? -17.757 18.952 21.593 1.00 76.38 83 THR A CA 1
ATOM 664 C C . THR A 1 83 ? -16.338 18.542 21.178 1.00 76.38 83 THR A C 1
ATOM 666 O O . THR A 1 83 ? -15.910 18.844 20.064 1.00 76.38 83 THR A O 1
ATOM 669 N N . GLY A 1 84 ? -15.622 17.776 22.010 1.00 83.81 84 GLY A N 1
ATOM 670 C CA . GLY A 1 84 ? -14.298 17.225 21.675 1.00 83.81 84 GLY A CA 1
ATOM 671 C C . GLY A 1 84 ? -14.328 16.015 20.728 1.00 83.81 84 GLY A C 1
ATOM 672 O O . GLY A 1 84 ? -13.441 15.855 19.886 1.00 83.81 84 GLY A O 1
ATOM 673 N N . ALA A 1 85 ? -15.371 15.185 20.807 1.00 87.62 85 ALA A N 1
ATOM 674 C CA . ALA A 1 85 ? -15.494 13.980 19.989 1.00 87.62 85 ALA A CA 1
ATOM 675 C C . ALA A 1 85 ? -15.707 14.313 18.506 1.00 87.62 85 ALA A C 1
ATOM 677 O O . ALA A 1 85 ? -15.229 13.589 17.633 1.00 87.62 85 ALA A O 1
ATOM 678 N N . LEU A 1 86 ? -16.383 15.426 18.204 1.00 87.19 86 LEU A N 1
ATOM 679 C CA . LEU A 1 86 ? -16.642 15.845 16.827 1.00 87.19 86 LEU A CA 1
ATOM 680 C C . LEU A 1 86 ? -15.360 16.264 16.093 1.00 87.19 86 LEU A C 1
ATOM 682 O O . LEU A 1 86 ? -15.118 15.827 14.967 1.00 87.19 86 LEU A O 1
ATOM 686 N N . THR A 1 87 ? -14.507 17.054 16.748 1.00 88.38 87 THR A N 1
ATOM 687 C CA . THR A 1 87 ? -13.214 17.484 16.194 1.00 88.38 87 THR A CA 1
ATOM 688 C C . THR A 1 87 ? -12.280 16.296 15.984 1.00 88.38 87 THR A C 1
ATOM 690 O O . THR A 1 87 ? -11.672 16.178 14.919 1.00 88.38 87 THR A O 1
ATOM 693 N N . MET A 1 88 ? -12.228 15.367 16.945 1.00 91.75 88 MET A N 1
ATOM 694 C CA . MET A 1 88 ? -11.466 14.120 16.808 1.00 91.75 88 MET A CA 1
ATOM 695 C C . MET A 1 88 ? -11.989 13.256 15.658 1.00 91.75 88 MET A C 1
ATOM 697 O O . MET A 1 88 ? -11.203 12.753 14.854 1.00 91.75 88 MET A O 1
ATOM 701 N N . LYS A 1 89 ? -13.312 13.122 15.520 1.00 89.31 89 LYS A N 1
ATOM 702 C CA . LYS A 1 89 ? -13.942 12.373 14.423 1.00 89.31 89 LYS A CA 1
ATOM 703 C C . LYS A 1 89 ? -13.639 12.993 13.060 1.00 89.31 89 LYS A C 1
ATOM 705 O O . LYS A 1 89 ? -13.366 12.265 12.109 1.00 89.31 89 LYS A O 1
ATOM 710 N N . MET A 1 90 ? -13.645 14.321 12.966 1.00 91.19 90 MET A N 1
ATOM 711 C CA . MET A 1 90 ? -13.245 15.022 11.750 1.00 91.19 90 MET A CA 1
ATOM 712 C C . MET A 1 90 ? -11.767 14.777 11.440 1.00 91.19 90 MET A C 1
ATOM 714 O O . MET A 1 90 ? -11.456 14.338 10.338 1.00 91.19 90 MET A O 1
ATOM 718 N N . SER A 1 91 ? -10.866 15.031 12.395 1.00 92.12 91 SER A N 1
ATOM 719 C CA . SER A 1 91 ? -9.418 14.920 12.179 1.00 92.12 91 SER A CA 1
ATOM 720 C C . SER A 1 91 ? -9.008 13.497 11.801 1.00 92.12 91 SER A C 1
ATOM 722 O O . SER A 1 91 ? -8.404 13.297 10.751 1.00 92.12 91 SER A O 1
ATOM 724 N N . SER A 1 92 ? -9.434 12.502 12.587 1.00 94.25 92 SER A N 1
ATOM 725 C CA . SER A 1 92 ? -9.162 11.085 12.306 1.00 94.25 92 SER A CA 1
ATOM 726 C C . SER A 1 92 ? -9.789 10.615 10.990 1.00 94.25 92 SER A C 1
ATOM 728 O O . SER A 1 92 ? -9.192 9.830 10.259 1.00 94.25 92 SER A O 1
ATOM 730 N N . GLY A 1 93 ? -10.983 11.107 10.644 1.00 92.44 93 GLY A N 1
ATOM 731 C CA . GLY A 1 93 ? -11.617 10.816 9.362 1.00 92.44 93 GLY A CA 1
ATOM 732 C C . GLY A 1 93 ? -10.814 11.352 8.176 1.00 92.44 93 GLY A C 1
ATOM 733 O O . GLY A 1 93 ? -10.612 10.628 7.203 1.00 92.44 93 GLY A O 1
ATOM 734 N N . MET A 1 94 ? -10.322 12.593 8.264 1.00 92.12 94 MET A N 1
ATOM 735 C CA . MET A 1 94 ? -9.491 13.187 7.210 1.00 92.12 94 MET A CA 1
ATOM 736 C C . MET A 1 94 ? -8.141 12.483 7.079 1.00 92.12 94 MET A C 1
ATOM 738 O O . MET A 1 94 ? -7.694 12.253 5.960 1.00 92.12 94 MET A O 1
ATOM 742 N N . GLU A 1 95 ? -7.520 12.107 8.195 1.00 91.62 95 GLU A N 1
ATOM 743 C CA . GLU A 1 95 ? -6.251 11.375 8.213 1.00 91.62 95 GLU A CA 1
ATOM 744 C C . GLU A 1 95 ? -6.383 10.002 7.545 1.00 91.62 95 GLU A C 1
ATOM 746 O O . GLU A 1 95 ? -5.633 9.682 6.629 1.00 91.62 95 GLU A O 1
ATOM 751 N N . ARG A 1 96 ? -7.440 9.243 7.861 1.00 91.31 96 ARG A N 1
ATOM 752 C CA . ARG A 1 96 ? -7.711 7.956 7.195 1.00 91.31 96 ARG A CA 1
ATOM 753 C C . ARG A 1 96 ? -7.938 8.096 5.689 1.00 91.31 96 ARG A C 1
ATOM 755 O O . ARG A 1 96 ? -7.548 7.214 4.925 1.00 91.31 96 ARG A O 1
ATOM 762 N N . ILE A 1 97 ? -8.585 9.179 5.254 1.00 91.25 97 ILE A N 1
ATOM 763 C CA . ILE A 1 97 ? -8.768 9.475 3.825 1.00 91.25 97 ILE A CA 1
ATOM 764 C C . ILE A 1 97 ? -7.423 9.831 3.182 1.00 91.25 97 ILE A C 1
ATOM 766 O O . ILE A 1 97 ? -7.143 9.363 2.078 1.00 91.25 97 ILE A O 1
ATOM 770 N N . LYS A 1 98 ? -6.586 10.613 3.874 1.00 90.12 98 LYS A N 1
ATOM 771 C CA . LYS A 1 98 ? -5.241 10.978 3.424 1.00 90.12 98 LYS A CA 1
ATOM 772 C C . LYS A 1 98 ? -4.361 9.756 3.225 1.00 90.12 98 LYS A C 1
ATOM 774 O O . LYS A 1 98 ? -3.779 9.614 2.157 1.00 90.12 98 LYS A O 1
ATOM 779 N N . ASP A 1 99 ? -4.333 8.852 4.194 1.00 89.56 99 ASP A N 1
ATOM 780 C CA . ASP A 1 99 ? -3.553 7.617 4.106 1.00 89.56 99 ASP A CA 1
ATOM 781 C C . ASP A 1 99 ? -4.042 6.719 2.969 1.00 89.56 99 ASP A C 1
ATOM 783 O O . ASP A 1 99 ? -3.252 6.087 2.265 1.00 89.56 99 ASP A O 1
ATOM 787 N N . GLY A 1 100 ? -5.360 6.669 2.763 1.00 87.69 100 GLY A N 1
ATOM 788 C CA . GLY A 1 100 ? -5.958 5.923 1.663 1.00 87.69 100 GLY A CA 1
ATOM 789 C C . GLY A 1 100 ? -5.559 6.474 0.294 1.00 87.69 100 GLY A C 1
ATOM 790 O O . GLY A 1 100 ? -5.152 5.706 -0.573 1.00 87.69 100 GLY A O 1
ATOM 791 N N . ILE A 1 101 ? -5.680 7.788 0.092 1.00 86.31 101 ILE A N 1
ATOM 792 C CA . ILE A 1 101 ? -5.523 8.429 -1.222 1.00 86.31 101 ILE A CA 1
ATOM 793 C C . ILE A 1 101 ? -4.069 8.792 -1.537 1.00 86.31 101 ILE A C 1
ATOM 795 O O . ILE A 1 101 ? -3.659 8.673 -2.687 1.00 86.31 101 ILE A O 1
ATOM 799 N N . GLY A 1 102 ? -3.308 9.253 -0.547 1.00 80.12 102 GLY A N 1
ATOM 800 C CA . GLY A 1 102 ? -1.949 9.753 -0.729 1.00 80.12 102 GLY A CA 1
ATOM 801 C C . GLY A 1 102 ? -0.977 8.646 -1.113 1.00 80.12 102 GLY A C 1
ATOM 802 O O . GLY A 1 102 ? -0.390 8.698 -2.189 1.00 80.12 102 GLY A O 1
ATOM 803 N N . ASP A 1 103 ? -0.851 7.630 -0.260 1.00 80.75 103 ASP A N 1
ATOM 804 C CA . ASP A 1 103 ? 0.190 6.607 -0.415 1.00 80.75 103 ASP A CA 1
ATOM 805 C C . ASP A 1 103 ? -0.356 5.303 -1.009 1.00 80.75 103 ASP A C 1
ATOM 807 O O . ASP A 1 103 ? 0.148 4.770 -2.002 1.00 80.75 103 ASP A O 1
ATOM 811 N N . LYS A 1 104 ? -1.465 4.801 -0.451 1.00 89.94 104 LYS A N 1
ATOM 812 C CA . LYS A 1 104 ? -1.985 3.479 -0.826 1.00 89.94 104 LYS A CA 1
ATOM 813 C C . LYS A 1 104 ? -2.504 3.425 -2.257 1.00 89.94 104 LYS A C 1
ATOM 815 O O . LYS A 1 104 ? -2.296 2.413 -2.923 1.00 89.94 104 LYS A O 1
ATOM 820 N N . LEU A 1 105 ? -3.150 4.481 -2.757 1.00 88.88 105 LEU A N 1
ATOM 821 C CA . LEU A 1 105 ? -3.589 4.511 -4.157 1.00 88.88 105 LEU A CA 1
ATOM 822 C C . LEU A 1 105 ? -2.413 4.480 -5.134 1.00 88.88 105 LEU A C 1
ATOM 824 O O . LEU A 1 105 ? -2.496 3.764 -6.129 1.00 88.88 105 LEU A O 1
ATOM 828 N N . GLY A 1 106 ? -1.327 5.207 -4.853 1.00 88.06 106 GLY A N 1
ATOM 829 C CA . GLY A 1 106 ? -0.124 5.182 -5.688 1.00 88.06 106 GLY A CA 1
ATOM 830 C C . GLY A 1 106 ? 0.467 3.777 -5.770 1.00 88.06 106 GLY A C 1
ATOM 831 O O . GLY A 1 106 ? 0.724 3.268 -6.862 1.00 88.06 106 GLY A O 1
ATOM 832 N N . LEU A 1 107 ? 0.565 3.102 -4.623 1.00 90.31 107 LEU A N 1
ATOM 833 C CA . LEU A 1 107 ? 1.033 1.722 -4.545 1.00 90.31 107 LEU A CA 1
ATOM 834 C C . LEU A 1 107 ? 0.117 0.742 -5.294 1.00 90.31 107 LEU A C 1
ATOM 836 O O . LEU A 1 107 ? 0.611 -0.123 -6.014 1.00 90.31 107 LEU A O 1
ATOM 840 N N . ILE A 1 108 ? -1.206 0.885 -5.177 1.00 92.12 108 ILE A N 1
ATOM 841 C CA . ILE A 1 108 ? -2.167 0.029 -5.890 1.00 92.12 108 ILE A CA 1
ATOM 842 C C . ILE A 1 108 ? -2.062 0.235 -7.403 1.00 92.12 108 ILE A C 1
ATOM 844 O O . ILE A 1 108 ? -2.020 -0.744 -8.147 1.00 92.12 108 ILE A O 1
ATOM 848 N N . LEU A 1 109 ? -1.998 1.485 -7.868 1.00 90.75 109 LEU A N 1
ATOM 849 C CA . LEU A 1 109 ? -1.863 1.798 -9.291 1.00 90.75 109 LEU A CA 1
ATOM 850 C C . LEU A 1 109 ? -0.535 1.280 -9.854 1.00 90.75 109 LEU A C 1
ATOM 852 O O . LEU A 1 109 ? -0.522 0.695 -10.935 1.00 90.75 109 LEU A O 1
ATOM 856 N N . GLY A 1 110 ? 0.558 1.436 -9.102 1.00 91.69 110 GLY A N 1
ATOM 857 C CA . GLY A 1 110 ? 1.865 0.885 -9.453 1.00 91.69 110 GLY A CA 1
ATOM 858 C C . GLY A 1 110 ? 1.842 -0.639 -9.541 1.00 91.69 110 GLY A C 1
ATOM 859 O O . GLY A 1 110 ? 2.220 -1.199 -10.567 1.00 91.69 110 GLY A O 1
ATOM 860 N N . ALA A 1 111 ? 1.319 -1.316 -8.516 1.00 92.19 111 ALA A N 1
ATOM 861 C CA . ALA A 1 111 ? 1.197 -2.773 -8.493 1.00 92.19 111 ALA A CA 1
ATOM 862 C C . ALA A 1 111 ? 0.314 -3.296 -9.635 1.00 92.19 111 ALA A C 1
ATOM 864 O O . ALA A 1 111 ? 0.653 -4.290 -10.276 1.00 92.19 111 ALA A O 1
ATOM 865 N N . PHE A 1 112 ? -0.789 -2.607 -9.935 1.00 94.38 112 PHE A N 1
ATOM 866 C CA . PHE A 1 112 ? -1.657 -2.944 -11.057 1.00 94.38 112 PHE A CA 1
ATOM 867 C C . PHE A 1 112 ? -0.942 -2.758 -12.402 1.00 94.38 112 PHE A C 1
ATOM 869 O O . PHE A 1 112 ? -1.000 -3.640 -13.257 1.00 94.38 112 PHE A O 1
ATOM 876 N N . GLY A 1 113 ? -0.207 -1.656 -12.572 1.00 94.12 113 GLY A N 1
ATOM 877 C CA . GLY A 1 113 ? 0.616 -1.406 -13.754 1.00 94.12 113 GLY A CA 1
ATOM 878 C C . GLY A 1 113 ? 1.698 -2.468 -13.950 1.00 94.12 113 GLY A C 1
ATOM 879 O O . GLY A 1 113 ? 1.828 -3.011 -15.045 1.00 94.12 113 GLY A O 1
ATOM 880 N N . SER A 1 114 ? 2.425 -2.833 -12.892 1.00 93.44 114 SER A N 1
ATOM 881 C CA . SER A 1 114 ? 3.422 -3.909 -12.928 1.00 93.44 114 SER A CA 1
ATOM 882 C C . SER A 1 114 ? 2.794 -5.268 -13.226 1.00 93.44 114 SER A C 1
ATOM 884 O O . SER A 1 114 ? 3.360 -6.046 -13.990 1.00 93.44 114 SER A O 1
ATOM 886 N N . PHE A 1 115 ? 1.610 -5.547 -12.678 1.00 92.75 115 PHE A N 1
ATOM 887 C CA . PHE A 1 115 ? 0.875 -6.771 -12.969 1.00 92.75 115 PHE A CA 1
ATOM 888 C C . PHE A 1 115 ? 0.485 -6.847 -14.450 1.00 92.75 115 PHE A C 1
ATOM 890 O O . PHE A 1 115 ? 0.820 -7.822 -15.120 1.00 92.75 115 PHE A O 1
ATOM 897 N N . VAL A 1 116 ? -0.167 -5.817 -14.993 1.00 95.06 116 VAL A N 1
ATOM 898 C CA . VAL A 1 116 ? -0.602 -5.800 -16.399 1.00 95.06 116 VAL A CA 1
ATOM 899 C C . VAL A 1 116 ? 0.598 -5.780 -17.345 1.00 95.06 116 VAL A C 1
ATOM 901 O O . VAL A 1 116 ? 0.629 -6.546 -18.307 1.00 95.06 116 VAL A O 1
ATOM 904 N N . GLY A 1 117 ? 1.605 -4.955 -17.058 1.00 94.44 117 GLY A N 1
ATOM 905 C CA . GLY A 1 117 ? 2.823 -4.846 -17.857 1.00 94.44 117 GLY A CA 1
ATOM 906 C C . GLY A 1 117 ? 3.627 -6.146 -17.874 1.00 94.44 117 GLY A C 1
ATOM 907 O O . GLY A 1 117 ? 4.007 -6.611 -18.946 1.00 94.44 117 GLY A O 1
ATOM 908 N N . GLY A 1 118 ? 3.814 -6.781 -16.713 1.00 90.94 118 GLY A N 1
ATOM 909 C CA . GLY A 1 118 ? 4.506 -8.064 -16.592 1.00 90.94 118 GLY A CA 1
ATOM 910 C C . GLY A 1 118 ? 3.774 -9.205 -17.296 1.00 90.94 118 GLY A C 1
ATOM 911 O O . GLY A 1 118 ? 4.396 -9.960 -18.042 1.00 90.94 118 GLY A O 1
ATOM 912 N N . ASN A 1 119 ? 2.450 -9.302 -17.128 1.00 90.69 119 ASN A N 1
ATOM 913 C CA . ASN A 1 119 ? 1.651 -10.319 -17.820 1.00 90.69 119 ASN A CA 1
ATOM 914 C C . ASN A 1 119 ? 1.681 -10.115 -19.336 1.00 90.69 119 ASN A C 1
ATOM 916 O O . ASN A 1 119 ? 1.920 -11.066 -20.077 1.00 90.69 119 ASN A O 1
ATOM 920 N N . SER A 1 120 ? 1.499 -8.875 -19.797 1.00 93.25 120 SER A N 1
ATOM 921 C CA . SER A 1 120 ? 1.542 -8.546 -21.224 1.00 93.25 120 SER A CA 1
ATOM 922 C C . SER A 1 120 ? 2.901 -8.910 -21.823 1.00 93.25 120 SER A C 1
ATOM 924 O O . SER A 1 120 ? 2.955 -9.635 -22.812 1.00 93.25 120 SER A O 1
ATOM 926 N N . LEU A 1 121 ? 4.003 -8.489 -21.188 1.00 92.44 121 LEU A N 1
ATOM 927 C CA . LEU 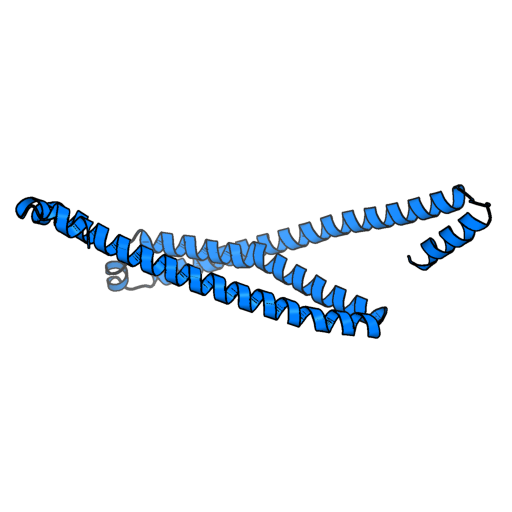A 1 121 ? 5.363 -8.804 -21.634 1.00 92.44 121 LEU A CA 1
ATOM 928 C C . LEU A 1 121 ? 5.632 -10.316 -21.662 1.00 92.44 121 LEU A C 1
ATOM 930 O O . LEU A 1 121 ? 6.214 -10.815 -22.623 1.00 92.44 121 LEU A O 1
ATOM 934 N N . GLY A 1 122 ? 5.170 -11.058 -20.651 1.00 88.81 122 GLY A N 1
ATOM 935 C CA . GLY A 1 122 ? 5.281 -12.517 -20.619 1.00 88.81 122 GLY A CA 1
ATOM 936 C C . GLY A 1 122 ? 4.586 -13.177 -21.812 1.00 88.81 122 GLY A C 1
ATOM 937 O O . GLY A 1 122 ? 5.188 -13.999 -22.508 1.00 88.81 122 GLY A O 1
ATOM 938 N N . PHE A 1 123 ? 3.352 -12.754 -22.098 1.00 90.62 123 PHE A N 1
ATOM 939 C CA . PHE A 1 123 ? 2.588 -13.263 -23.233 1.00 90.62 123 PHE A CA 1
ATOM 940 C C . PHE A 1 123 ? 3.212 -12.917 -24.590 1.00 90.62 123 PHE A C 1
ATOM 942 O O . PHE A 1 123 ? 3.151 -13.752 -25.492 1.00 90.62 123 PHE A O 1
ATOM 949 N N . TYR A 1 124 ? 3.850 -11.747 -24.726 1.00 92.12 124 TYR A N 1
ATOM 950 C CA . TYR A 1 124 ? 4.568 -11.366 -25.948 1.00 92.12 124 TYR A CA 1
ATOM 951 C C . TYR A 1 124 ? 5.792 -12.250 -26.227 1.00 92.12 124 TYR A C 1
ATOM 953 O O . TYR A 1 124 ? 6.039 -12.576 -27.384 1.00 92.12 124 TYR A O 1
ATOM 961 N N . LEU A 1 125 ? 6.559 -12.647 -25.202 1.00 88.88 125 LEU A N 1
ATOM 962 C CA . LEU A 1 125 ? 7.764 -13.463 -25.397 1.00 88.88 125 LEU A CA 1
ATOM 963 C C . LEU A 1 125 ? 7.437 -14.940 -25.634 1.00 88.88 125 LEU A C 1
ATOM 965 O O . LEU A 1 125 ? 7.930 -15.545 -26.583 1.00 88.88 125 LEU A O 1
ATOM 969 N N . SER A 1 126 ? 6.650 -15.553 -24.746 1.00 88.56 126 SER A N 1
ATOM 970 C CA . SER A 1 126 ? 6.351 -16.984 -24.848 1.00 88.56 126 SER A CA 1
ATOM 971 C C . SER A 1 126 ? 5.046 -17.354 -24.145 1.00 88.56 126 SER A C 1
ATOM 973 O O . SER A 1 126 ? 5.012 -17.699 -22.965 1.00 88.56 126 SER A O 1
ATOM 975 N N . TRP A 1 127 ? 3.958 -17.381 -24.911 1.00 91.12 127 TRP A N 1
ATOM 976 C CA . TRP A 1 127 ? 2.622 -17.702 -24.400 1.00 91.12 127 TRP A CA 1
ATOM 977 C C . TRP A 1 127 ? 2.547 -19.044 -23.638 1.00 91.12 127 TRP A C 1
ATOM 979 O O . TRP A 1 127 ? 1.829 -19.162 -22.646 1.00 91.12 127 TRP A O 1
ATOM 989 N N . ARG A 1 128 ? 3.324 -20.059 -24.052 1.00 90.44 128 ARG A N 1
ATOM 990 C CA . ARG A 1 128 ? 3.298 -21.402 -23.434 1.00 90.44 128 ARG A CA 1
ATOM 991 C C . ARG A 1 128 ? 3.858 -21.416 -22.007 1.00 90.44 128 ARG A C 1
ATOM 993 O O . ARG A 1 128 ? 3.257 -22.046 -21.145 1.00 90.44 128 ARG A O 1
ATOM 1000 N N . MET A 1 129 ? 4.967 -20.720 -21.743 1.00 88.69 129 MET A N 1
ATOM 1001 C CA . MET A 1 129 ? 5.583 -20.689 -20.406 1.00 88.69 129 MET A CA 1
ATOM 1002 C C . MET A 1 129 ? 4.779 -19.809 -19.448 1.00 88.69 129 MET A C 1
ATOM 1004 O O . MET A 1 129 ? 4.580 -20.167 -18.287 1.00 88.69 129 MET A O 1
ATOM 1008 N N . THR A 1 130 ? 4.255 -18.685 -19.944 1.00 89.81 130 THR A N 1
ATOM 1009 C CA . THR A 1 130 ? 3.447 -17.762 -19.141 1.00 89.81 130 THR A CA 1
ATOM 1010 C C . THR A 1 130 ? 2.146 -18.401 -18.666 1.00 89.81 130 THR A C 1
ATOM 1012 O O . THR A 1 130 ? 1.810 -18.245 -17.497 1.00 89.81 130 THR A O 1
ATOM 1015 N N . LEU A 1 131 ? 1.452 -19.184 -19.503 1.00 88.12 131 LEU A N 1
ATOM 1016 C CA . LEU A 1 131 ? 0.242 -19.903 -19.081 1.00 88.12 131 LEU A CA 1
ATOM 1017 C C . LEU A 1 131 ? 0.501 -20.895 -17.941 1.00 88.12 131 LEU A C 1
ATOM 1019 O O . LEU A 1 131 ? -0.292 -20.966 -17.005 1.00 88.12 131 LEU A O 1
ATOM 1023 N N . VAL A 1 132 ? 1.609 -21.639 -18.000 1.00 91.06 132 VAL A N 1
ATOM 1024 C CA . VAL A 1 132 ? 1.970 -22.597 -16.942 1.00 91.06 132 VAL A CA 1
ATOM 1025 C C . VAL A 1 132 ? 2.221 -21.864 -15.623 1.00 91.06 132 VAL A C 1
ATOM 1027 O O . VAL A 1 132 ? 1.707 -22.272 -14.585 1.00 91.06 132 VAL A O 1
ATOM 1030 N N . MET A 1 133 ? 2.942 -20.740 -15.666 1.00 88.00 133 MET A N 1
ATOM 1031 C CA . MET A 1 133 ? 3.178 -19.903 -14.485 1.00 88.00 133 MET A CA 1
ATOM 1032 C C . MET A 1 133 ? 1.891 -19.250 -13.965 1.00 88.00 133 MET A C 1
ATOM 1034 O O . MET A 1 133 ? 1.709 -19.119 -12.760 1.00 88.00 133 MET A O 1
ATOM 1038 N N . LEU A 1 134 ? 0.958 -18.879 -14.843 1.00 88.88 134 LEU A N 1
ATOM 1039 C CA . LEU A 1 134 ? -0.298 -18.255 -14.433 1.00 88.88 134 LEU A CA 1
ATOM 1040 C C . LEU A 1 134 ? -1.190 -19.210 -13.627 1.00 88.88 134 LEU A C 1
ATOM 1042 O O . LEU A 1 134 ? -1.940 -18.753 -12.773 1.00 88.88 134 LEU A O 1
ATOM 1046 N N . ILE A 1 135 ? -1.105 -20.523 -13.868 1.00 90.50 135 ILE A N 1
ATOM 1047 C CA . ILE A 1 135 ? -1.880 -21.544 -13.142 1.00 90.50 135 ILE A CA 1
ATOM 1048 C C . ILE A 1 135 ? -1.381 -21.719 -11.699 1.00 90.50 135 ILE A C 1
ATOM 1050 O O . ILE A 1 135 ? -2.173 -22.024 -10.806 1.00 90.50 135 ILE A O 1
ATOM 1054 N N . THR A 1 136 ? -0.093 -21.493 -11.428 1.00 90.06 136 THR A N 1
ATOM 1055 C CA . THR A 1 136 ? 0.457 -21.638 -10.069 1.00 90.06 136 THR A CA 1
ATOM 1056 C C . THR A 1 136 ? 0.104 -20.452 -9.164 1.00 90.06 136 THR A C 1
ATOM 1058 O O . THR A 1 136 ? -0.065 -20.632 -7.957 1.00 90.06 136 THR A O 1
ATOM 1061 N N . VAL A 1 137 ? -0.100 -19.256 -9.730 1.00 90.44 137 VAL A N 1
ATOM 1062 C CA . VAL A 1 137 ? -0.500 -18.041 -8.993 1.00 90.44 137 VAL A CA 1
ATOM 1063 C C . VAL A 1 137 ? -1.798 -18.213 -8.179 1.00 90.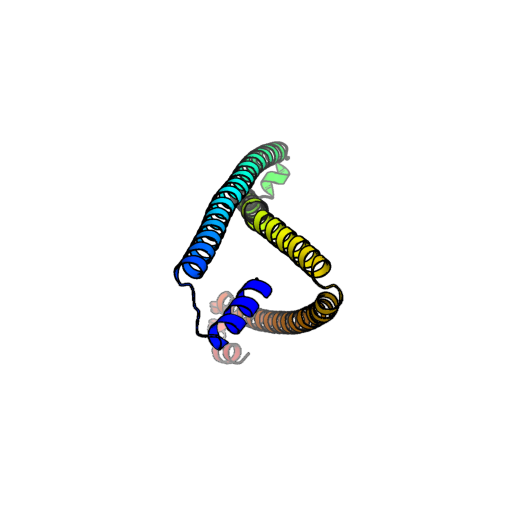44 137 VAL A C 1
ATOM 1065 O O . VAL A 1 137 ? -1.758 -17.970 -6.970 1.00 90.44 137 VAL A O 1
ATOM 1068 N N . PRO A 1 138 ? -2.946 -18.646 -8.744 1.00 91.56 138 PRO A N 1
ATOM 1069 C CA . PRO A 1 138 ? -4.179 -18.821 -7.979 1.00 91.56 138 PRO A CA 1
ATOM 1070 C C . PRO A 1 138 ? -4.077 -19.945 -6.944 1.00 91.56 138 PRO A C 1
ATOM 1072 O O . PRO A 1 138 ? -4.705 -19.845 -5.892 1.00 91.56 138 PRO A O 1
ATOM 1075 N N . LEU A 1 139 ? -3.264 -20.981 -7.189 1.00 94.38 139 LEU A N 1
ATOM 1076 C CA . LEU A 1 139 ? -3.012 -22.037 -6.204 1.00 94.38 139 LEU A CA 1
ATOM 1077 C C . LEU A 1 139 ? -2.321 -21.465 -4.956 1.00 94.38 139 LEU A C 1
ATOM 1079 O O . LEU A 1 139 ? -2.760 -21.716 -3.832 1.00 94.38 139 LEU A O 1
ATOM 1083 N N . LEU A 1 140 ? -1.290 -20.637 -5.153 1.00 94.19 140 LEU A N 1
ATOM 1084 C CA . LEU A 1 140 ? -0.596 -19.945 -4.066 1.00 94.19 140 LEU A CA 1
ATOM 1085 C C . LEU A 1 140 ? -1.506 -18.935 -3.357 1.00 94.19 140 LEU A C 1
ATOM 1087 O O . LEU A 1 140 ? -1.536 -18.906 -2.128 1.00 94.19 140 LEU A O 1
ATOM 1091 N N . MET A 1 141 ? -2.291 -18.147 -4.103 1.00 93.62 141 MET A N 1
ATOM 1092 C CA . MET A 1 141 ? -3.279 -17.227 -3.518 1.00 93.62 141 MET A CA 1
ATOM 1093 C C . MET A 1 141 ? -4.336 -17.966 -2.688 1.00 93.62 141 MET A C 1
ATOM 1095 O O . MET A 1 141 ? -4.741 -17.490 -1.630 1.00 93.62 141 MET A O 1
ATOM 1099 N N . GLY A 1 142 ? -4.784 -19.137 -3.145 1.00 95.31 142 GLY A N 1
ATOM 1100 C CA . GLY A 1 142 ? -5.715 -19.981 -2.404 1.00 95.31 142 GLY A CA 1
ATOM 1101 C C . GLY A 1 142 ? -5.118 -20.454 -1.080 1.00 95.31 142 GLY A C 1
ATOM 1102 O O . GLY A 1 142 ? -5.748 -20.303 -0.032 1.00 95.31 142 GLY A O 1
ATOM 1103 N N . ALA A 1 143 ? -3.883 -20.959 -1.109 1.00 94.50 143 ALA A N 1
ATOM 1104 C CA . ALA A 1 143 ? -3.179 -21.420 0.085 1.00 94.50 143 ALA A CA 1
ATOM 1105 C C . ALA A 1 143 ? -2.969 -20.291 1.110 1.00 94.50 143 ALA A C 1
ATOM 1107 O O . ALA A 1 143 ? -3.290 -20.458 2.289 1.00 94.50 143 ALA A O 1
ATOM 1108 N N . THR A 1 144 ? -2.504 -19.115 0.673 1.00 94.81 144 THR A N 1
ATOM 1109 C CA . THR A 1 144 ? -2.306 -17.963 1.570 1.00 94.81 144 THR A CA 1
ATOM 1110 C C . THR A 1 144 ? -3.623 -17.449 2.144 1.00 94.81 144 THR A C 1
ATOM 1112 O O . THR A 1 144 ? -3.681 -17.113 3.327 1.00 94.81 144 THR A O 1
ATOM 1115 N N . GLN A 1 145 ? -4.705 -17.456 1.361 1.00 95.69 145 GLN A N 1
ATOM 1116 C CA . GLN A 1 145 ? -6.025 -17.035 1.826 1.00 95.69 145 GLN A CA 1
ATOM 1117 C C . GLN A 1 145 ? -6.602 -17.983 2.884 1.00 95.69 145 GLN A C 1
ATOM 1119 O O . GLN A 1 145 ? -7.227 -17.528 3.846 1.00 95.69 145 GLN A O 1
ATOM 1124 N N . VAL A 1 146 ? -6.409 -19.296 2.734 1.00 96.56 146 VAL A N 1
ATOM 1125 C CA . VAL A 1 146 ? -6.838 -20.281 3.738 1.00 96.56 146 VAL A CA 1
ATOM 1126 C C . VAL A 1 146 ? -6.055 -20.089 5.034 1.00 96.56 146 VAL A C 1
ATOM 1128 O O . VAL A 1 146 ? -6.671 -19.920 6.089 1.00 96.56 146 VAL A O 1
ATOM 1131 N N . SER A 1 147 ? -4.725 -20.011 4.958 1.00 94.56 147 SER A N 1
ATOM 1132 C CA . SER A 1 147 ? -3.866 -19.756 6.121 1.00 94.56 147 SER A CA 1
ATOM 1133 C C . SER A 1 147 ? -4.211 -18.434 6.814 1.00 94.56 147 SER A C 1
ATOM 1135 O O . SER A 1 147 ? -4.345 -18.389 8.036 1.00 94.56 147 SER A O 1
ATOM 1137 N N . GLY A 1 148 ? -4.455 -17.367 6.047 1.00 95.19 148 GLY A N 1
ATOM 1138 C CA . GLY A 1 148 ? -4.863 -16.065 6.578 1.00 95.19 148 GLY A CA 1
ATOM 1139 C C . GLY A 1 148 ? -6.223 -16.100 7.280 1.00 95.19 148 GLY A C 1
ATOM 1140 O O . GLY A 1 148 ? -6.385 -15.529 8.359 1.00 95.19 148 GLY A O 1
ATOM 1141 N N . LYS A 1 149 ? -7.207 -16.818 6.721 1.00 95.44 149 LYS A N 1
ATOM 1142 C CA . LYS A 1 149 ? -8.516 -17.007 7.367 1.00 95.44 149 LYS A CA 1
ATOM 1143 C C . LYS A 1 149 ? -8.408 -17.807 8.661 1.00 95.44 149 LYS A C 1
ATOM 1145 O O . LYS A 1 149 ? -9.089 -17.463 9.626 1.00 95.44 149 LYS A O 1
ATOM 1150 N N . LEU A 1 150 ? -7.580 -18.850 8.688 1.00 95.56 150 LEU A N 1
ATOM 1151 C CA . LEU A 1 150 ? -7.336 -19.642 9.894 1.00 95.56 150 LEU A CA 1
ATOM 1152 C C . LEU A 1 150 ? -6.698 -18.785 10.989 1.00 95.56 150 LEU A C 1
ATOM 1154 O O . LEU A 1 150 ? -7.226 -18.738 12.099 1.00 95.56 150 LEU A O 1
ATOM 1158 N N . LEU A 1 151 ? -5.651 -18.028 10.654 1.00 95.50 151 LEU A N 1
ATOM 1159 C CA . LEU A 1 151 ? -4.986 -17.127 11.594 1.00 95.50 151 LEU A CA 1
ATOM 1160 C C . LEU A 1 151 ? -5.936 -16.043 12.122 1.00 95.50 151 LEU A C 1
ATOM 1162 O O . LEU A 1 151 ? -5.997 -15.800 13.324 1.00 95.50 151 LEU A O 1
ATOM 1166 N N . SER A 1 152 ? -6.740 -15.435 11.246 1.00 95.19 152 SER A N 1
ATOM 1167 C CA . SER A 1 152 ? -7.729 -14.434 11.658 1.00 95.19 152 SER A CA 1
ATOM 1168 C C . SER A 1 152 ? -8.792 -15.019 12.592 1.00 95.19 152 SER A C 1
ATOM 1170 O O . SER A 1 152 ? -9.196 -14.360 13.547 1.00 95.19 152 SER A O 1
ATOM 1172 N N . ARG A 1 153 ? -9.250 -16.255 12.350 1.00 95.00 153 ARG A N 1
ATOM 1173 C CA . ARG A 1 153 ? -10.195 -16.940 13.246 1.00 95.00 153 ARG A CA 1
ATOM 1174 C C . ARG A 1 153 ? -9.571 -17.239 14.607 1.00 95.00 153 ARG A C 1
ATOM 1176 O O . ARG A 1 153 ? -10.210 -16.955 15.615 1.00 95.00 153 ARG A O 1
ATOM 1183 N N . ALA A 1 154 ? -8.343 -17.753 14.631 1.00 93.88 154 ALA A N 1
ATOM 1184 C CA . ALA A 1 154 ? -7.617 -18.024 15.868 1.00 93.88 154 ALA A CA 1
ATOM 1185 C C . ALA A 1 154 ? -7.428 -16.742 16.699 1.00 93.88 154 ALA A C 1
ATOM 1187 O O . ALA A 1 154 ? -7.839 -16.697 17.854 1.00 93.88 154 ALA A O 1
ATOM 1188 N N . SER A 1 155 ? -6.944 -15.665 16.073 1.00 95.38 155 SER A N 1
ATOM 1189 C CA . SER A 1 155 ? -6.743 -14.367 16.730 1.00 95.38 155 SER A CA 1
ATOM 1190 C C . SER A 1 155 ? -8.046 -13.753 17.261 1.00 95.38 155 SER A C 1
ATOM 1192 O O . SER A 1 155 ? -8.068 -13.165 18.342 1.00 95.38 155 SER A O 1
ATOM 1194 N N . LYS A 1 156 ? -9.170 -13.921 16.550 1.00 94.56 156 LYS A N 1
ATOM 1195 C CA . LYS A 1 156 ? -10.488 -13.483 17.043 1.00 94.56 156 LYS A CA 1
ATOM 1196 C C . LYS A 1 156 ? -10.930 -14.256 18.280 1.00 94.56 156 LYS A C 1
ATOM 1198 O O . LYS A 1 156 ? -11.458 -13.648 19.204 1.00 94.56 156 LYS A O 1
ATOM 1203 N N . MET A 1 157 ? -10.733 -15.572 18.292 1.00 95.06 157 MET A N 1
ATOM 1204 C CA . MET A 1 157 ? -11.082 -16.416 19.435 1.00 95.06 157 MET A CA 1
ATOM 1205 C C . MET A 1 157 ? -10.230 -16.070 20.659 1.00 95.06 157 MET A C 1
ATOM 1207 O O . MET A 1 157 ? -10.763 -15.930 21.755 1.00 95.06 157 MET A O 1
ATOM 1211 N N . GLU A 1 158 ? -8.933 -15.861 20.450 1.00 94.38 158 GLU A N 1
ATOM 1212 C CA . GLU A 1 158 ? -7.998 -15.402 21.474 1.00 94.38 158 GLU A CA 1
ATOM 1213 C C . GLU A 1 158 ? -8.431 -14.045 22.046 1.00 94.38 158 GLU A C 1
ATOM 1215 O O . GLU A 1 158 ? -8.636 -13.913 23.250 1.00 94.38 158 GLU A O 1
ATOM 1220 N N . THR A 1 159 ? -8.686 -13.061 21.177 1.00 94.56 159 THR A N 1
ATOM 1221 C CA . THR A 1 159 ? -9.156 -11.728 21.591 1.00 94.56 159 THR A CA 1
ATOM 1222 C C . THR A 1 159 ? -10.474 -11.812 22.363 1.00 94.56 159 THR A C 1
ATOM 1224 O O . THR A 1 159 ? -10.653 -11.101 23.348 1.00 94.56 159 THR A O 1
ATOM 1227 N N . TYR A 1 160 ? -11.393 -12.692 21.954 1.00 95.44 160 TYR A N 1
ATOM 1228 C CA . TYR A 1 160 ? -12.662 -12.897 22.648 1.00 95.44 160 TYR A CA 1
ATOM 1229 C C . TYR A 1 160 ? -12.460 -13.472 24.057 1.00 95.44 160 TYR A C 1
ATOM 1231 O O . TYR A 1 160 ? -12.976 -12.903 25.019 1.00 95.44 160 TYR A O 1
ATOM 1239 N N . ALA A 1 161 ? -11.664 -14.536 24.199 1.00 93.25 161 ALA A N 1
ATOM 1240 C CA . ALA A 1 161 ? -11.354 -15.130 25.499 1.00 93.25 161 ALA A CA 1
ATOM 1241 C C . ALA A 1 161 ? -10.673 -14.120 26.438 1.00 93.25 161 ALA A C 1
ATOM 1243 O O . ALA A 1 161 ? -11.108 -13.951 27.579 1.00 93.25 161 ALA A O 1
ATOM 1244 N N . TYR A 1 162 ? -9.684 -13.372 25.934 1.00 94.00 162 TYR A N 1
ATOM 1245 C CA . TYR A 1 162 ? -9.042 -12.298 26.694 1.00 94.00 162 TYR A CA 1
ATOM 1246 C C . TYR A 1 162 ? -10.018 -11.186 27.076 1.00 94.00 162 TYR A C 1
ATOM 1248 O O . TYR A 1 162 ? -9.985 -10.719 28.210 1.00 94.00 162 TYR A O 1
ATOM 1256 N N . SER A 1 163 ? -10.914 -10.776 26.173 1.00 95.31 163 SER A N 1
ATOM 1257 C CA . SER A 1 163 ? -11.906 -9.738 26.472 1.00 95.31 163 SER A CA 1
ATOM 1258 C C . SER A 1 163 ? -12.894 -10.167 27.560 1.00 95.31 163 SER A C 1
ATOM 1260 O O . SER A 1 163 ? -13.249 -9.353 28.406 1.00 95.31 163 SER A O 1
ATOM 1262 N N . SER A 1 164 ? -13.286 -11.446 27.587 1.00 93.94 164 SER A N 1
ATOM 1263 C CA . SER A 1 164 ? -14.187 -11.991 28.606 1.00 93.94 164 SER A CA 1
ATOM 1264 C C . SER A 1 164 ? -13.511 -12.062 29.976 1.00 93.94 164 SER A C 1
ATOM 1266 O O . SER A 1 164 ? -14.104 -11.654 30.971 1.00 93.94 164 SER A O 1
ATOM 1268 N N . ALA A 1 165 ? -12.261 -12.532 30.034 1.00 92.25 165 ALA A N 1
ATOM 1269 C CA . ALA A 1 165 ? -11.482 -12.551 31.273 1.00 92.25 165 ALA A CA 1
ATOM 1270 C C . ALA A 1 165 ? -11.207 -11.128 31.789 1.00 92.25 165 ALA A C 1
ATOM 1272 O O . ALA A 1 165 ? -11.350 -10.854 32.978 1.00 92.25 165 ALA A O 1
ATOM 1273 N N . ALA A 1 166 ? -10.881 -10.198 30.886 1.00 93.75 166 ALA A N 1
ATOM 1274 C CA . ALA A 1 166 ? -10.705 -8.792 31.228 1.00 93.75 166 ALA A CA 1
ATOM 1275 C C . ALA A 1 166 ? -12.007 -8.159 31.741 1.00 93.75 166 ALA A C 1
ATOM 1277 O O . ALA A 1 166 ? -11.961 -7.381 32.688 1.00 93.75 166 ALA A O 1
ATOM 1278 N N . ALA A 1 167 ? -13.162 -8.500 31.160 1.00 94.38 167 ALA A N 1
ATOM 1279 C CA . ALA A 1 167 ? -14.459 -8.025 31.635 1.00 94.38 167 ALA A CA 1
ATOM 1280 C C . ALA A 1 167 ? -14.758 -8.511 33.061 1.00 94.38 167 ALA A C 1
ATOM 1282 O O . ALA A 1 167 ? -15.141 -7.695 33.898 1.00 94.38 167 ALA A O 1
ATOM 1283 N N . LEU A 1 168 ? -14.506 -9.793 33.354 1.00 90.94 168 LEU A N 1
ATOM 1284 C CA . LEU A 1 168 ? -14.646 -10.348 34.704 1.00 90.94 168 LEU A CA 1
ATOM 1285 C C . LEU A 1 168 ? -13.710 -9.644 35.693 1.00 90.94 168 LEU A C 1
ATOM 1287 O O . LEU A 1 168 ? -14.151 -9.164 36.732 1.00 90.94 168 LEU A O 1
ATOM 1291 N N . ALA A 1 169 ? -12.428 -9.505 35.350 1.00 92.19 169 ALA A N 1
ATOM 1292 C CA . ALA A 1 169 ? -11.477 -8.776 36.185 1.00 92.19 169 ALA A CA 1
ATOM 1293 C C . ALA A 1 169 ? -11.942 -7.334 36.457 1.00 92.19 169 ALA A C 1
ATOM 1295 O O . ALA A 1 169 ? -11.835 -6.845 37.582 1.00 92.19 169 ALA A O 1
ATOM 1296 N N . ASN A 1 170 ? -12.503 -6.663 35.448 1.00 93.81 170 ASN A N 1
ATOM 1297 C CA . ASN A 1 170 ? -13.008 -5.303 35.591 1.00 93.81 170 ASN A CA 1
ATOM 1298 C C . ASN A 1 170 ? -14.242 -5.236 36.510 1.00 93.81 170 ASN A C 1
ATOM 1300 O O . ASN A 1 170 ? -14.367 -4.287 37.279 1.00 93.81 170 ASN A O 1
ATOM 1304 N N . GLU A 1 171 ? -15.119 -6.245 36.484 1.00 91.00 171 GLU A N 1
ATOM 1305 C CA . GLU A 1 171 ? -16.256 -6.378 37.408 1.00 91.00 171 GLU A CA 1
ATOM 1306 C C . GLU A 1 171 ? -15.783 -6.512 38.863 1.00 91.00 171 GLU A C 1
ATOM 1308 O O . GLU A 1 171 ? -16.240 -5.770 39.736 1.00 91.00 171 GLU A O 1
ATOM 1313 N N . VAL A 1 172 ? -14.805 -7.387 39.117 1.00 91.00 172 VAL A N 1
ATOM 1314 C CA . VAL A 1 172 ? -14.237 -7.606 40.459 1.00 91.00 172 VAL A CA 1
ATOM 1315 C C . VAL A 1 172 ? -13.556 -6.345 40.988 1.00 91.00 172 VAL A C 1
ATOM 1317 O O . VAL A 1 172 ? -13.759 -5.960 42.141 1.00 91.00 172 VAL A O 1
ATOM 1320 N N . ILE A 1 173 ? -12.776 -5.664 40.145 1.00 91.81 173 ILE A N 1
ATOM 1321 C CA . ILE A 1 173 ? -12.093 -4.419 40.513 1.00 91.81 173 ILE A CA 1
ATOM 1322 C C . ILE A 1 173 ? -13.110 -3.300 40.775 1.00 91.81 173 ILE A C 1
ATOM 1324 O O . ILE A 1 173 ? -12.990 -2.588 41.774 1.00 91.81 173 ILE A O 1
ATOM 1328 N N . ALA A 1 174 ? -14.139 -3.158 39.934 1.00 93.62 174 ALA A N 1
ATOM 1329 C CA . ALA A 1 174 ? -15.204 -2.178 40.146 1.00 93.62 174 ALA A CA 1
ATOM 1330 C C . ALA A 1 174 ? -15.985 -2.453 41.445 1.00 93.62 174 ALA A C 1
ATOM 1332 O O . ALA A 1 174 ? -16.341 -1.524 42.173 1.00 93.62 174 ALA A O 1
ATOM 1333 N N . GLY A 1 175 ? -16.202 -3.731 41.767 1.00 91.06 175 GLY A N 1
ATOM 1334 C CA . GLY A 1 175 ? -16.887 -4.208 42.964 1.00 91.06 175 GLY A CA 1
ATOM 1335 C C . GLY A 1 175 ? -16.005 -4.388 44.203 1.00 91.06 175 GLY A C 1
ATOM 1336 O O . GLY A 1 175 ? -16.495 -4.928 45.197 1.00 91.06 175 GLY A O 1
ATOM 1337 N N . ILE A 1 176 ? -14.741 -3.942 44.209 1.00 91.94 176 ILE A N 1
ATOM 1338 C CA . ILE A 1 176 ? -13.743 -4.367 45.212 1.00 91.94 176 ILE A CA 1
ATOM 1339 C C . ILE A 1 176 ? -14.183 -4.157 46.667 1.00 91.94 176 ILE A C 1
ATOM 1341 O O . ILE A 1 176 ? -13.926 -5.001 47.519 1.00 91.94 176 ILE A O 1
ATOM 1345 N N . ARG A 1 177 ? -14.915 -3.074 46.971 1.00 91.88 177 ARG A N 1
ATOM 1346 C CA . ARG A 1 177 ? -15.432 -2.822 48.330 1.00 91.88 177 ARG A CA 1
ATOM 1347 C C . ARG A 1 177 ? -16.415 -3.901 48.786 1.00 91.88 177 ARG A C 1
ATOM 1349 O O . ARG A 1 177 ? -16.396 -4.270 49.953 1.00 91.88 177 ARG A O 1
ATOM 1356 N N . THR A 1 178 ? -17.247 -4.408 47.878 1.00 91.44 178 THR A N 1
ATOM 1357 C CA . THR A 1 178 ? -18.207 -5.482 48.174 1.00 91.44 178 THR A CA 1
ATOM 1358 C C . THR A 1 178 ? -17.501 -6.826 48.327 1.00 91.44 178 THR A C 1
ATOM 1360 O O . THR A 1 178 ? -17.733 -7.520 49.311 1.00 91.44 178 THR A O 1
ATOM 1363 N N . VAL A 1 179 ? -16.549 -7.140 47.444 1.00 89.25 179 VAL A N 1
ATOM 1364 C CA . VAL A 1 179 ? -15.741 -8.369 47.521 1.00 89.25 179 VAL A CA 1
ATOM 1365 C C . VAL A 1 179 ? -14.950 -8.424 48.835 1.00 89.25 179 VAL A C 1
ATOM 1367 O O . VAL A 1 179 ? -14.920 -9.459 49.499 1.00 89.25 179 VAL A O 1
ATOM 1370 N N . MET A 1 180 ? -14.376 -7.291 49.258 1.00 90.12 180 MET A N 1
ATOM 1371 C CA . MET A 1 180 ? -13.671 -7.157 50.538 1.00 90.12 180 MET A CA 1
ATOM 1372 C C . MET A 1 180 ? -14.617 -7.260 51.742 1.00 90.12 180 MET A C 1
ATOM 1374 O O . MET A 1 180 ? -14.261 -7.884 52.739 1.00 90.12 180 MET A O 1
ATOM 1378 N N . ALA A 1 181 ? -15.824 -6.688 51.660 1.00 91.81 181 ALA A N 1
ATOM 1379 C CA . ALA A 1 181 ? -16.813 -6.758 52.738 1.00 91.81 181 ALA A CA 1
ATOM 1380 C C . ALA A 1 181 ? -17.293 -8.194 53.014 1.00 91.81 181 ALA A C 1
ATOM 1382 O O . ALA A 1 181 ? -17.560 -8.533 54.164 1.00 91.81 181 ALA A O 1
ATOM 1383 N N . PHE A 1 182 ? -17.354 -9.043 51.983 1.00 91.38 182 PHE A N 1
ATOM 1384 C CA . PHE A 1 182 ? -17.730 -10.456 52.103 1.00 91.38 182 PHE A CA 1
ATOM 1385 C C . PHE A 1 182 ? -16.533 -11.424 52.178 1.00 91.38 182 PHE A C 1
ATOM 1387 O O . PHE A 1 182 ? -16.747 -12.630 52.247 1.00 91.38 182 PHE A O 1
ATOM 1394 N N . ASN A 1 183 ? -15.284 -10.928 52.183 1.00 87.94 183 ASN A N 1
ATOM 1395 C CA . ASN A 1 183 ? -14.059 -11.751 52.160 1.00 87.94 183 ASN A CA 1
ATOM 1396 C C . ASN A 1 183 ? -14.022 -12.773 50.993 1.00 87.94 183 ASN A C 1
ATOM 1398 O O . ASN A 1 183 ? -13.449 -13.855 51.102 1.00 87.94 183 ASN A O 1
ATOM 1402 N N . ALA A 1 184 ? -14.644 -12.440 49.856 1.00 88.69 184 ALA A N 1
ATOM 1403 C CA . ALA A 1 184 ? -14.854 -13.352 48.722 1.00 88.69 184 ALA A CA 1
ATOM 1404 C C . ALA A 1 184 ? -13.656 -13.442 47.750 1.00 88.69 184 ALA A C 1
ATOM 1406 O O . ALA A 1 184 ? -13.733 -14.093 46.712 1.00 88.69 184 ALA A O 1
ATOM 1407 N N . GLN A 1 185 ? -12.515 -12.833 48.086 1.00 86.38 185 GLN A N 1
ATOM 1408 C CA . GLN A 1 185 ? -11.321 -12.786 47.229 1.00 86.38 185 GLN A CA 1
ATOM 1409 C C . GLN A 1 185 ? -10.842 -14.160 46.711 1.00 86.38 185 GLN A C 1
ATOM 1411 O O . GLN A 1 185 ? -10.560 -14.258 45.518 1.00 86.38 185 GLN A O 1
ATOM 1416 N N . PRO A 1 186 ? -10.741 -15.230 47.532 1.00 85.50 186 PRO A N 1
ATOM 1417 C CA . PRO A 1 186 ? -10.259 -16.519 47.034 1.00 85.50 186 PRO A CA 1
ATOM 1418 C C . PRO A 1 186 ? -11.243 -17.196 46.072 1.00 85.50 186 PRO A C 1
ATOM 1420 O O . PRO A 1 186 ? -10.815 -17.987 45.236 1.00 85.50 186 PRO A O 1
ATOM 1423 N N . PHE A 1 187 ? -12.539 -16.880 46.165 1.00 85.50 187 PHE A N 1
ATOM 1424 C CA . PHE A 1 187 ? -13.558 -17.404 45.258 1.00 85.50 187 PHE A CA 1
ATOM 1425 C C . PHE A 1 187 ? -13.454 -16.742 43.877 1.00 85.50 187 PHE A C 1
ATOM 1427 O O . PHE A 1 187 ? -13.385 -17.438 42.868 1.00 85.50 187 PHE A O 1
ATOM 1434 N N . GLU A 1 188 ? -13.337 -15.414 43.832 1.00 83.25 188 GLU A N 1
ATOM 1435 C CA . GLU A 1 188 ? -13.234 -14.652 42.581 1.00 83.25 188 GLU A CA 1
ATOM 1436 C C . GLU A 1 188 ? -11.927 -14.895 41.806 1.00 83.25 188 GLU A C 1
ATOM 1438 O O . GLU A 1 188 ? -11.904 -14.741 40.591 1.00 83.25 188 GLU A O 1
ATOM 1443 N N . ILE A 1 189 ? -10.840 -15.297 42.4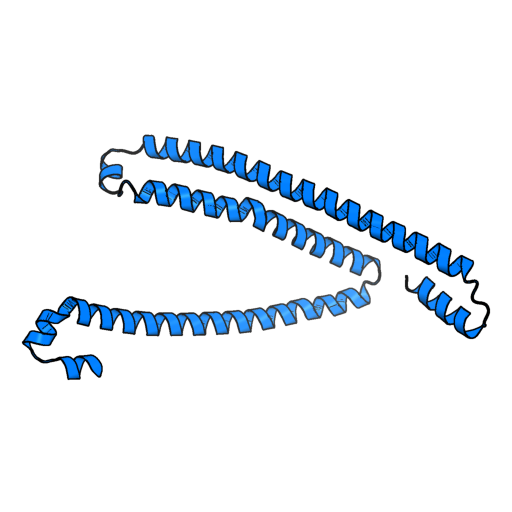76 1.00 84.38 189 ILE A N 1
ATOM 1444 C CA . ILE A 1 189 ? -9.561 -15.639 41.821 1.00 84.38 189 ILE A CA 1
ATOM 1445 C C . ILE A 1 189 ? -9.640 -16.975 41.060 1.00 84.38 189 ILE A C 1
ATOM 1447 O O . ILE A 1 189 ? -8.882 -17.192 40.117 1.00 84.38 189 ILE A O 1
ATOM 1451 N N . HIS A 1 190 ? -10.518 -17.887 41.482 1.00 81.88 190 HIS A N 1
ATOM 1452 C CA . HIS A 1 190 ? -10.655 -19.225 40.894 1.00 81.88 190 HIS A CA 1
ATOM 1453 C C . HIS A 1 190 ? -11.760 -19.331 39.832 1.00 81.88 190 HIS A C 1
ATOM 1455 O O . HIS A 1 190 ? -11.981 -20.415 39.291 1.00 81.88 190 HIS A O 1
ATOM 1461 N N . ARG A 1 191 ? -12.463 -18.228 39.574 1.00 76.06 191 ARG A N 1
ATOM 1462 C CA . ARG A 1 191 ? -13.613 -18.116 38.676 1.00 76.06 191 ARG A CA 1
ATOM 1463 C C . ARG A 1 191 ? -13.190 -17.731 37.261 1.00 76.06 191 ARG A C 1
ATOM 1465 O O . ARG A 1 191 ? -13.827 -18.255 36.321 1.00 76.06 191 ARG A O 1
#

InterPro domains:
  IPR011527 ABC transporter type 1, transmembrane domain [PF00664] (11-191)
  IPR011527 ABC transporter type 1, transmembrane domain [PS50929] (1-191)
  IPR036640 ABC transporter type 1, transmembrane domain superfamily [G3DSA:1.20.1560.10] (2-191)
  IPR036640 ABC transporter type 1, transmembrane domain superfamily [SSF90123] (23-191)
  IPR039421 Type 1 protein exporter [PTHR43394] (22-190)

Radius of gyration: 31.39 Å; Cα contacts (8 Å, |Δi|>4): 41; chains: 1; bounding box: 71×47×82 Å

Secondary structure (DSSP, 8-state):
-HHHHHHHHHHHTTT---HHHHHHHHHHHHHHHHHHHHHHHHHHHHHHHHHHHHHHHHHHHHHHHHHHHHTTS-HHHHHHS-HHHHHHHHHHHHHHHHHIIIIIHHHHHHHHHHHHHHHHHHHHH-HHHHHHHHHHHHHHHHHHHHHHHHHHHHHHHHHHHHHHHHHHHHHHHHTHHHHHHTT-HHHHHT-

Mean predicted aligned error: 10.0 Å